Protein AF-A0A9P5ZMV8-F1 (afdb_monomer)

Organism: Pleurotus eryngii (NCBI:txid5323)

Secondary structure (DSSP, 8-state):
-PPPPSS-EEEEEEEEPPP--SSS--HHHHHTT-EEEEEEEEEE-TTSPEEEEEE-EEEEE-TTS-EEEEE--SEEEEE-HHHHHHSEEEEEEEEE-HHHHHHHHHHHHHSPPPPTTSS-TTHHHHHHHHHHHHHTTSS-HHHHHHHHHHHH-HHHHHHHHHHHHHHHHHHHHHHHHHHTT--

Nearest PDB structures (foldseek):
  7vf4-assembly4_G  TM=1.898E-01  e=1.711E-01  Candida albicans SC5314
  8asc-assembly1_O  TM=2.214E-01  e=7.816E-01  Homo sapiens
  1jeq-assembly1_A  TM=2.293E-01  e=1.402E+00  Homo sapiens
  7vf4-assembly4_H  TM=1.641E-01  e=6.954E-01  Candida albicans SC5314

Solvent-accessible surface area (backbone atoms only — not comparable to full-atom values): 10494 Å² total; per-residue (Å²): 133,90,65,82,61,71,61,65,42,45,34,30,41,37,37,40,64,51,85,84,65,97,64,93,64,55,69,67,64,47,60,71,56,26,45,35,34,45,34,33,76,57,50,66,44,100,86,70,30,42,23,27,44,36,36,50,58,43,81,43,73,43,99,86,74,45,80,42,66,42,73,80,33,79,40,81,42,74,48,50,70,76,61,54,75,64,40,47,79,42,69,49,39,78,67,36,46,41,69,49,50,49,55,48,46,51,48,51,52,69,53,81,75,65,70,81,90,71,80,39,56,33,54,51,42,53,51,51,40,47,51,52,32,28,76,71,66,71,36,52,67,66,40,49,50,50,40,52,52,51,7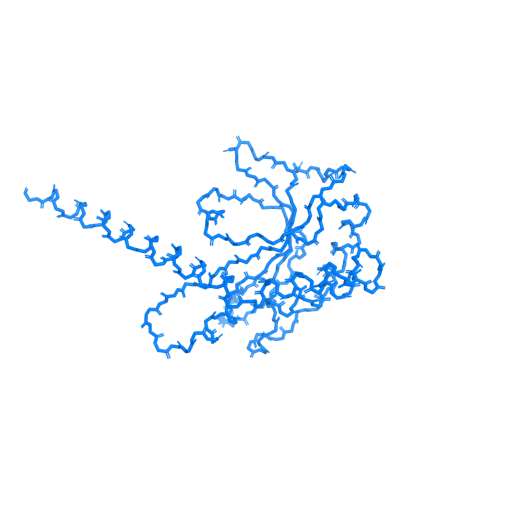3,71,31,71,66,54,51,51,56,44,51,54,52,50,53,52,50,51,55,53,54,56,52,52,59,53,54,66,63,69,75,74,124

Mean predicted aligned error: 8.59 Å

Structure (mmCIF, N/CA/C/O backbone):
data_AF-A0A9P5ZMV8-F1
#
_entry.id   AF-A0A9P5ZMV8-F1
#
loop_
_atom_site.group_PDB
_atom_site.id
_atom_site.type_symbol
_atom_site.label_atom_id
_atom_site.label_alt_id
_atom_site.label_comp_id
_atom_site.label_asym_id
_atom_site.label_entity_id
_atom_site.label_seq_id
_atom_site.pdbx_PDB_ins_code
_atom_site.Cartn_x
_atom_site.Cartn_y
_atom_site.Cartn_z
_atom_site.occupancy
_atom_site.B_iso_or_equiv
_atom_site.auth_seq_id
_atom_site.auth_comp_id
_atom_site.auth_asym_id
_atom_site.auth_atom_id
_atom_site.pdbx_PDB_model_num
ATOM 1 N N . PHE A 1 1 ? 6.781 -11.546 17.312 1.00 62.97 1 PHE A N 1
ATOM 2 C CA . PHE A 1 1 ? 5.802 -11.266 16.244 1.00 62.97 1 PHE A CA 1
ATOM 3 C C . PHE A 1 1 ? 5.005 -10.029 16.622 1.00 62.97 1 PHE A C 1
ATOM 5 O O . PHE A 1 1 ? 4.536 -9.969 17.753 1.00 62.97 1 PHE A O 1
ATOM 12 N N . TYR A 1 2 ? 4.908 -9.036 15.732 1.00 80.25 2 TYR A N 1
ATOM 13 C CA . TYR A 1 2 ? 4.043 -7.874 15.960 1.00 80.25 2 TYR A CA 1
ATOM 14 C C . TYR A 1 2 ? 2.587 -8.305 15.823 1.00 80.25 2 TYR A C 1
ATOM 16 O O . TYR A 1 2 ? 2.227 -8.960 14.846 1.00 80.25 2 TYR A O 1
ATOM 24 N N . LYS A 1 3 ? 1.769 -7.973 16.821 1.00 87.94 3 LYS A N 1
ATOM 25 C CA . LYS A 1 3 ? 0.328 -8.205 16.768 1.00 87.94 3 LYS A CA 1
ATOM 26 C C . LYS A 1 3 ? -0.322 -7.014 16.071 1.00 87.94 3 LYS A C 1
ATOM 28 O O . LYS A 1 3 ? -0.060 -5.879 16.453 1.00 87.94 3 LYS A O 1
ATOM 33 N N . GLU A 1 4 ? -1.168 -7.287 15.084 1.00 89.50 4 GLU A N 1
ATOM 34 C CA . GLU A 1 4 ? -1.969 -6.260 14.415 1.00 89.50 4 GLU A CA 1
ATOM 35 C C . GLU A 1 4 ? -2.851 -5.534 15.456 1.00 89.50 4 GLU A C 1
ATOM 37 O O . GLU A 1 4 ? -3.579 -6.200 16.207 1.00 89.50 4 GLU A O 1
ATOM 42 N N . PRO A 1 5 ? -2.783 -4.195 15.558 1.00 94.94 5 PRO A N 1
ATOM 43 C CA . PRO A 1 5 ? -3.573 -3.458 16.534 1.00 94.94 5 PRO A CA 1
ATOM 44 C C . PRO A 1 5 ? -5.072 -3.544 16.235 1.00 94.94 5 PRO A C 1
ATOM 46 O O . PRO A 1 5 ? -5.492 -3.438 15.091 1.00 94.94 5 PRO A O 1
ATOM 49 N N . THR A 1 6 ? -5.918 -3.684 17.253 1.00 96.69 6 THR A N 1
ATOM 50 C CA . THR A 1 6 ? -7.377 -3.774 17.043 1.00 96.69 6 THR A CA 1
ATOM 51 C C . THR A 1 6 ? -8.074 -2.414 16.988 1.00 96.69 6 THR A C 1
ATOM 53 O O . THR A 1 6 ? -9.228 -2.334 16.570 1.00 96.69 6 THR A O 1
ATOM 56 N N . HIS A 1 7 ? -7.396 -1.341 17.402 1.00 96.94 7 HIS A N 1
ATOM 57 C CA . HIS A 1 7 ? -7.939 0.010 17.316 1.00 96.94 7 HIS A CA 1
ATOM 58 C C . HIS A 1 7 ? -7.918 0.529 15.865 1.00 96.94 7 HIS A C 1
ATOM 60 O O . HIS A 1 7 ? -7.201 -0.019 15.014 1.00 96.94 7 HIS A O 1
ATOM 66 N N . PRO A 1 8 ? -8.725 1.556 15.548 1.00 98.06 8 PRO A N 1
ATOM 67 C CA . PRO A 1 8 ? -8.703 2.162 14.226 1.00 98.06 8 PRO A CA 1
ATOM 68 C C . PRO A 1 8 ? -7.343 2.787 13.907 1.00 98.06 8 PRO A C 1
ATOM 70 O O . PRO A 1 8 ? -6.723 3.396 14.776 1.00 98.06 8 PRO A O 1
ATOM 73 N N . LEU A 1 9 ? -6.886 2.627 12.666 1.00 98.12 9 LEU A N 1
ATOM 74 C CA . LEU A 1 9 ? -5.597 3.134 12.194 1.00 98.12 9 LEU A CA 1
ATOM 75 C C . LEU A 1 9 ? -5.755 3.845 10.849 1.00 98.12 9 LEU A C 1
ATOM 77 O O . LEU A 1 9 ? -6.579 3.407 10.039 1.00 98.12 9 LEU A O 1
ATOM 81 N N . PRO A 1 10 ? -4.936 4.872 10.572 1.00 98.06 10 PRO A N 1
ATOM 82 C CA . PRO A 1 10 ? -4.844 5.442 9.241 1.00 98.06 10 PRO A CA 1
ATOM 83 C C . PRO A 1 10 ? -4.171 4.456 8.283 1.00 98.06 10 PRO A C 1
ATOM 85 O O . PRO A 1 10 ? -3.141 3.858 8.608 1.00 98.06 10 PRO A O 1
ATOM 88 N N . VAL A 1 11 ? -4.719 4.337 7.077 1.00 98.38 11 VAL A N 1
ATOM 89 C CA . VAL A 1 11 ? -4.128 3.571 5.972 1.00 98.38 11 VAL A CA 1
ATOM 90 C C . VAL A 1 11 ? -3.608 4.541 4.921 1.00 98.38 11 VAL A C 1
ATOM 92 O O . VAL A 1 11 ? -4.245 5.551 4.624 1.00 98.38 11 VAL A O 1
ATOM 95 N N . LYS A 1 12 ? -2.425 4.259 4.375 1.00 98.06 12 LYS A N 1
ATOM 96 C CA . LYS A 1 12 ? -1.668 5.169 3.512 1.00 98.06 12 LYS A CA 1
ATOM 97 C C . LYS A 1 12 ? -1.261 4.470 2.219 1.00 98.06 12 LYS A C 1
ATOM 99 O O . LYS A 1 12 ? -0.852 3.309 2.234 1.00 98.06 12 LYS A O 1
ATOM 104 N N . LEU A 1 13 ? -1.312 5.214 1.121 1.00 97.75 13 LEU A N 1
ATOM 105 C CA . LEU A 1 13 ? -0.581 4.905 -0.096 1.00 97.75 13 LEU A CA 1
ATOM 106 C C . LEU A 1 13 ? 0.816 5.515 0.046 1.00 97.75 13 LEU A C 1
ATOM 108 O O . LEU A 1 13 ? 0.961 6.709 0.318 1.00 97.75 13 LEU A O 1
ATOM 112 N N . ILE A 1 14 ? 1.839 4.688 -0.121 1.00 95.56 14 ILE A N 1
ATOM 113 C CA . ILE A 1 14 ? 3.240 5.089 -0.064 1.00 95.56 14 ILE A CA 1
ATOM 114 C C . ILE A 1 14 ? 3.812 5.019 -1.473 1.00 95.56 14 ILE A C 1
ATOM 116 O O . ILE A 1 14 ? 3.758 3.974 -2.119 1.00 95.56 14 ILE A O 1
ATOM 120 N N . ILE A 1 15 ? 4.406 6.119 -1.921 1.00 92.75 15 ILE A N 1
ATOM 121 C CA . ILE A 1 15 ? 5.078 6.215 -3.214 1.00 92.75 15 ILE A CA 1
ATOM 122 C C . ILE A 1 15 ? 6.579 6.341 -2.961 1.00 92.75 15 ILE A C 1
ATOM 124 O O . ILE A 1 15 ? 7.036 7.283 -2.309 1.00 92.75 15 ILE A O 1
ATOM 128 N N . CYS A 1 16 ? 7.338 5.385 -3.490 1.00 89.38 16 CYS A N 1
ATOM 129 C CA . CYS A 1 16 ? 8.784 5.447 -3.654 1.00 89.38 16 CYS A CA 1
ATOM 130 C C . CYS A 1 16 ? 9.080 6.042 -5.034 1.00 89.38 16 CYS A C 1
ATOM 132 O O . CYS A 1 16 ? 8.865 5.362 -6.044 1.00 89.38 16 CYS A O 1
ATOM 134 N N . PRO A 1 17 ? 9.560 7.293 -5.108 1.00 82.69 17 PRO A N 1
ATOM 135 C CA . PRO A 1 17 ? 9.935 7.882 -6.380 1.00 82.69 17 PRO A CA 1
ATOM 136 C C . PRO A 1 17 ? 11.040 7.060 -7.052 1.00 82.69 17 PRO A C 1
ATOM 138 O O . PRO A 1 17 ? 11.890 6.502 -6.350 1.00 82.69 17 PRO A O 1
ATOM 141 N N . PRO A 1 18 ? 11.063 6.996 -8.391 1.00 77.25 18 PRO A N 1
ATOM 142 C CA . PRO A 1 18 ? 12.168 6.372 -9.098 1.00 77.25 18 PRO A CA 1
ATOM 143 C C . PRO A 1 18 ? 13.468 7.126 -8.799 1.00 77.25 18 PRO A C 1
ATOM 145 O O . PRO A 1 18 ? 13.462 8.327 -8.498 1.00 77.25 18 PRO A O 1
ATOM 148 N N . HIS A 1 19 ? 14.594 6.433 -8.932 1.00 70.94 19 HIS A N 1
ATOM 149 C CA . HIS A 1 19 ? 15.864 7.129 -9.046 1.00 70.94 19 HIS A CA 1
ATOM 150 C C . HIS A 1 19 ? 15.863 7.905 -10.374 1.00 70.94 19 HIS A C 1
ATOM 152 O O . HIS A 1 19 ? 15.504 7.360 -11.420 1.00 70.94 19 HIS A O 1
AT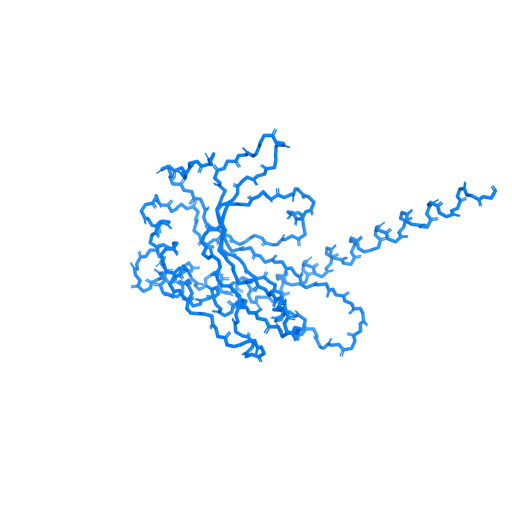OM 158 N N . ILE A 1 20 ? 16.166 9.203 -10.309 1.00 65.44 20 ILE A N 1
ATOM 159 C CA . ILE A 1 20 ? 16.196 10.078 -11.484 1.00 65.44 20 ILE A CA 1
ATOM 160 C C . ILE A 1 20 ? 17.642 10.186 -11.923 1.00 65.44 20 ILE A C 1
ATOM 162 O O . ILE A 1 20 ? 18.402 11.047 -11.482 1.00 65.44 20 ILE A O 1
ATOM 166 N N . ASP A 1 21 ? 18.019 9.269 -12.791 1.00 59.12 21 ASP A N 1
ATOM 167 C CA . ASP A 1 21 ? 19.270 9.313 -13.519 1.00 59.12 21 ASP A CA 1
ATOM 168 C C . ASP A 1 21 ? 19.080 10.383 -14.601 1.00 59.12 21 ASP A C 1
ATOM 170 O O . ASP A 1 21 ? 18.083 10.359 -15.326 1.00 59.12 21 ASP A O 1
ATOM 174 N N . GLY A 1 22 ? 20.011 11.329 -14.749 1.00 55.69 22 GLY A N 1
ATOM 175 C CA . GLY A 1 22 ? 19.939 12.413 -15.748 1.00 55.69 22 GLY A CA 1
ATOM 176 C C . GLY A 1 22 ? 19.944 11.957 -17.221 1.00 55.69 22 GLY A C 1
ATOM 177 O O . GLY A 1 22 ? 20.197 12.761 -18.115 1.00 55.69 22 GLY A O 1
ATOM 178 N N . HIS A 1 23 ? 19.694 10.676 -17.492 1.00 54.41 23 HIS A N 1
ATOM 179 C CA . HIS A 1 23 ? 19.693 10.055 -18.806 1.00 54.41 23 HIS A CA 1
ATOM 180 C C . HIS A 1 23 ? 18.274 9.929 -19.390 1.00 54.41 23 HIS A C 1
ATOM 182 O O . HIS A 1 23 ? 17.420 9.232 -18.850 1.00 54.41 23 HIS A O 1
ATOM 188 N N . THR A 1 24 ? 18.076 10.598 -20.533 1.00 52.59 24 THR A N 1
ATOM 189 C CA . THR A 1 24 ? 17.283 10.283 -21.752 1.00 52.59 24 THR A CA 1
ATOM 190 C C . THR A 1 24 ? 15.883 9.648 -21.704 1.00 52.59 24 THR A C 1
ATOM 192 O O . THR A 1 24 ? 15.260 9.549 -22.762 1.00 52.59 24 THR A O 1
ATOM 195 N N . ARG A 1 25 ? 15.334 9.222 -20.564 1.00 61.03 25 ARG A N 1
ATOM 196 C CA . ARG A 1 25 ? 13.928 8.794 -20.475 1.00 61.03 25 ARG A CA 1
ATOM 197 C C . ARG A 1 25 ? 13.039 10.010 -20.269 1.00 61.03 25 ARG A C 1
ATOM 199 O O . ARG A 1 25 ? 13.381 10.901 -19.497 1.00 61.03 25 ARG A O 1
ATOM 206 N N . SER A 1 26 ? 11.893 10.030 -20.949 1.00 68.12 26 SER A N 1
ATOM 207 C CA . SER A 1 26 ? 10.886 11.063 -20.709 1.00 68.12 26 SER A CA 1
ATOM 208 C C . SER A 1 26 ? 10.481 11.057 -19.232 1.00 68.12 26 SER A C 1
ATOM 210 O O . SER A 1 26 ? 10.442 9.990 -18.609 1.00 68.12 26 SER A O 1
ATOM 212 N N . LEU A 1 27 ? 10.184 12.236 -18.678 1.00 67.38 27 LEU A N 1
ATOM 213 C CA . LEU A 1 27 ? 9.729 12.373 -17.293 1.00 67.38 27 LEU A CA 1
ATOM 214 C C . LEU A 1 27 ? 8.572 11.405 -17.014 1.00 67.38 27 LEU A C 1
ATOM 216 O O . LEU A 1 27 ? 8.629 10.663 -16.046 1.00 67.38 27 LEU A O 1
ATOM 220 N N . ASP A 1 28 ? 7.602 11.319 -17.924 1.00 66.69 28 ASP A N 1
ATOM 221 C CA . ASP A 1 28 ? 6.445 10.422 -17.838 1.00 66.69 28 ASP A CA 1
ATOM 222 C C . ASP A 1 28 ? 6.829 8.940 -17.648 1.00 66.69 28 ASP A C 1
ATOM 224 O O . ASP A 1 28 ? 6.340 8.260 -16.745 1.00 66.69 28 ASP A O 1
ATOM 228 N N . THR A 1 29 ? 7.806 8.453 -18.422 1.00 67.19 29 THR A N 1
ATOM 229 C CA . THR A 1 29 ? 8.332 7.084 -18.278 1.00 67.19 29 THR A CA 1
ATOM 230 C C . THR A 1 29 ? 8.978 6.856 -16.913 1.00 67.19 29 THR A C 1
ATOM 232 O O . THR A 1 29 ? 8.853 5.772 -16.343 1.00 67.19 29 THR A O 1
ATOM 235 N N . GLN A 1 30 ? 9.668 7.862 -16.375 1.00 68.06 30 GLN A N 1
ATOM 236 C CA . GLN A 1 30 ? 10.243 7.775 -15.036 1.00 68.06 30 GLN A CA 1
ATOM 237 C C . GLN A 1 30 ? 9.131 7.763 -13.981 1.00 68.06 30 GLN A C 1
ATOM 239 O O . GLN A 1 30 ? 9.133 6.895 -13.112 1.00 68.06 30 GLN A O 1
ATOM 244 N N . LEU A 1 31 ? 8.118 8.627 -14.091 1.00 72.19 31 LEU A N 1
ATOM 245 C CA . LEU A 1 31 ? 7.016 8.681 -13.123 1.00 72.19 31 LEU A CA 1
ATOM 246 C C . LEU A 1 31 ? 6.242 7.364 -13.049 1.00 72.19 31 LEU A C 1
ATOM 248 O O . LEU A 1 31 ? 5.942 6.903 -11.949 1.00 72.19 31 LEU A O 1
ATOM 252 N N . ARG A 1 32 ? 6.000 6.701 -14.187 1.00 77.88 32 ARG A N 1
ATOM 253 C CA . ARG A 1 32 ? 5.366 5.368 -14.238 1.00 77.88 32 ARG A CA 1
ATOM 254 C C . ARG A 1 32 ? 6.224 4.251 -13.632 1.00 77.88 32 ARG A C 1
ATOM 256 O O . ARG A 1 32 ? 5.699 3.184 -13.336 1.00 77.88 32 ARG A O 1
ATOM 263 N N . SER A 1 33 ? 7.516 4.493 -13.405 1.00 77.62 33 SER A N 1
ATOM 264 C CA . SER A 1 33 ? 8.408 3.558 -12.706 1.00 77.62 33 SER A CA 1
ATOM 265 C C . SER A 1 33 ? 8.459 3.756 -11.186 1.00 77.62 33 SER A C 1
ATOM 267 O O . SER A 1 33 ? 9.145 2.997 -10.505 1.00 77.62 33 SER A O 1
ATOM 269 N N . ALA A 1 34 ? 7.726 4.734 -10.635 1.00 85.50 34 ALA A N 1
ATOM 270 C CA . ALA A 1 34 ? 7.599 4.880 -9.187 1.00 85.50 34 ALA A CA 1
ATOM 271 C C . ALA A 1 34 ? 6.950 3.631 -8.573 1.00 85.50 34 ALA A C 1
ATOM 273 O O . ALA A 1 34 ? 5.909 3.166 -9.046 1.00 85.50 34 ALA A O 1
ATOM 274 N N . HIS A 1 35 ? 7.544 3.129 -7.491 1.00 89.44 35 HIS A N 1
ATOM 275 C CA . HIS A 1 35 ? 7.054 1.955 -6.774 1.00 89.44 35 HIS A CA 1
ATOM 276 C C . HIS A 1 35 ? 5.995 2.361 -5.748 1.00 89.44 35 HIS A C 1
ATOM 278 O O . HIS A 1 35 ? 6.217 3.287 -4.967 1.00 89.44 35 HIS A O 1
ATOM 284 N N . TRP A 1 36 ? 4.831 1.713 -5.775 1.00 93.75 36 TRP A N 1
ATOM 285 C CA . TRP A 1 36 ? 3.684 2.048 -4.924 1.00 93.75 36 TRP A CA 1
ATOM 286 C C . TRP A 1 36 ? 3.382 0.906 -3.957 1.00 93.75 36 TRP A C 1
ATOM 288 O O . TRP A 1 36 ? 3.588 -0.267 -4.271 1.00 93.75 36 TRP A O 1
ATOM 298 N N . MET A 1 37 ? 2.924 1.261 -2.759 1.00 95.88 37 MET A N 1
ATOM 299 C CA . MET A 1 37 ? 2.653 0.318 -1.675 1.00 95.88 37 MET A CA 1
ATOM 300 C C . MET A 1 37 ? 1.454 0.797 -0.856 1.00 95.88 37 MET A C 1
ATOM 302 O O . MET A 1 37 ? 1.295 1.998 -0.640 1.00 95.88 37 MET A O 1
ATOM 306 N N . ILE A 1 38 ? 0.664 -0.128 -0.320 1.00 98.12 38 ILE A N 1
ATOM 307 C CA . ILE A 1 38 ? -0.389 0.171 0.661 1.00 98.12 38 ILE A CA 1
ATOM 308 C C . ILE A 1 38 ? 0.120 -0.248 2.037 1.00 98.12 38 ILE A C 1
ATOM 310 O O . ILE A 1 38 ? 0.638 -1.356 2.191 1.00 98.12 38 ILE A O 1
ATOM 314 N N . ALA A 1 39 ? 0.010 0.627 3.036 1.00 98.00 39 ALA A N 1
ATOM 315 C CA . ALA A 1 39 ? 0.511 0.323 4.370 1.00 98.00 39 ALA A CA 1
ATOM 316 C C . ALA A 1 39 ? -0.206 1.068 5.498 1.00 98.00 39 ALA A C 1
ATOM 318 O O . ALA A 1 39 ? -0.822 2.116 5.299 1.00 98.00 39 ALA A O 1
ATOM 319 N N . TRP A 1 40 ? -0.045 0.545 6.709 1.00 98.00 40 TRP A N 1
ATOM 320 C CA . TRP A 1 40 ? -0.376 1.230 7.955 1.00 98.00 40 TRP A CA 1
ATOM 321 C C . TRP A 1 40 ? 0.641 0.890 9.042 1.00 98.00 40 TRP A C 1
ATOM 323 O O . TRP A 1 40 ? 1.279 -0.167 9.026 1.00 98.00 40 TRP A O 1
ATOM 333 N N . ASP A 1 41 ? 0.800 1.816 9.984 1.00 96.62 41 ASP A N 1
ATOM 334 C CA . ASP A 1 41 ? 1.776 1.704 11.063 1.00 96.62 41 ASP A CA 1
ATOM 335 C C . ASP A 1 41 ? 1.186 0.843 12.192 1.00 96.62 41 ASP A C 1
ATOM 337 O O . ASP A 1 41 ? 0.106 1.129 12.701 1.00 96.62 41 ASP A O 1
ATOM 341 N N . ILE A 1 42 ? 1.894 -0.214 12.591 1.00 96.81 42 ILE A N 1
ATOM 342 C CA . ILE A 1 42 ? 1.455 -1.185 13.611 1.00 96.81 42 ILE A CA 1
ATOM 343 C C . ILE A 1 42 ? 2.260 -1.094 14.916 1.00 96.81 42 ILE A C 1
ATOM 345 O O . ILE A 1 42 ? 2.082 -1.910 15.821 1.00 96.81 42 ILE A O 1
ATOM 349 N N . GLY A 1 43 ? 3.160 -0.113 15.019 1.00 94.88 43 GLY A N 1
ATOM 350 C CA . GLY A 1 43 ? 3.951 0.171 16.214 1.00 94.88 43 GLY A CA 1
ATOM 351 C C . GLY A 1 43 ? 5.393 0.541 15.886 1.00 94.88 43 GLY A C 1
ATOM 352 O O . GLY A 1 43 ? 5.683 1.076 14.819 1.00 94.88 43 GLY A O 1
ATOM 353 N N . PHE A 1 44 ? 6.305 0.229 16.807 1.00 93.62 44 PHE A N 1
ATOM 354 C CA . PHE A 1 44 ? 7.738 0.482 16.662 1.00 93.62 44 PHE A CA 1
ATOM 355 C C . PHE A 1 44 ? 8.542 -0.786 16.930 1.00 93.62 44 PHE A C 1
ATOM 357 O O . PHE A 1 44 ? 8.223 -1.556 17.839 1.00 93.62 44 PHE A O 1
ATOM 364 N N . THR A 1 45 ? 9.589 -0.984 16.135 1.00 92.38 45 THR A N 1
ATOM 365 C CA . THR A 1 45 ? 10.639 -1.995 16.323 1.00 92.38 45 THR A CA 1
ATOM 366 C C . THR A 1 45 ? 11.449 -1.740 17.596 1.00 92.38 45 THR A C 1
ATOM 368 O O . THR A 1 45 ? 11.490 -0.616 18.095 1.00 92.38 45 THR A O 1
ATOM 371 N N . GLY A 1 46 ? 12.159 -2.756 18.101 1.00 89.44 46 GLY A N 1
ATOM 372 C CA . GLY A 1 46 ? 13.083 -2.587 19.235 1.00 89.44 46 GLY A CA 1
ATOM 373 C C . GLY A 1 46 ? 14.227 -1.596 18.969 1.00 89.44 46 GLY A C 1
ATOM 374 O O . GLY A 1 46 ? 14.801 -1.064 19.911 1.00 89.44 46 GLY A O 1
ATOM 375 N N . SER A 1 47 ? 14.523 -1.306 17.698 1.00 89.94 47 SER A N 1
ATOM 376 C CA . SER A 1 47 ? 15.492 -0.291 17.270 1.00 89.94 47 SER A CA 1
ATOM 377 C C . SER A 1 47 ? 14.872 1.093 17.035 1.00 89.94 47 SER A C 1
ATOM 379 O O . SER A 1 47 ? 15.546 1.977 16.519 1.00 89.94 47 SER A O 1
ATOM 381 N N . GLY A 1 48 ? 13.590 1.289 17.356 1.00 90.06 48 GLY A N 1
ATOM 382 C CA . GLY A 1 48 ? 12.895 2.574 17.217 1.00 90.06 48 GLY A CA 1
ATOM 383 C C . GLY A 1 48 ? 12.365 2.893 15.813 1.00 90.06 48 GLY A C 1
ATOM 384 O O . GLY A 1 48 ? 11.711 3.916 15.639 1.00 90.06 48 GLY A O 1
ATOM 385 N N . ASN A 1 49 ? 12.575 2.025 14.817 1.00 92.25 49 ASN A N 1
ATOM 386 C CA . ASN A 1 49 ? 11.978 2.189 13.483 1.00 92.25 49 ASN A CA 1
ATOM 387 C C . ASN A 1 49 ? 10.471 1.920 13.532 1.00 92.25 49 ASN A C 1
ATOM 389 O O . ASN A 1 49 ? 10.039 1.041 14.284 1.00 92.25 49 ASN A O 1
ATOM 393 N N . VAL A 1 50 ? 9.683 2.600 12.697 1.00 93.69 50 VAL A N 1
ATOM 394 C CA . VAL A 1 50 ? 8.239 2.340 12.580 1.00 93.69 50 VAL A CA 1
ATOM 395 C C . VAL A 1 50 ? 8.032 0.936 12.010 1.00 93.69 50 VAL A C 1
ATOM 397 O O . VAL A 1 50 ? 8.617 0.583 10.992 1.00 93.69 50 VAL A O 1
ATOM 400 N N . ALA A 1 51 ? 7.219 0.114 12.664 1.00 95.75 51 ALA A N 1
ATOM 401 C CA . ALA A 1 51 ? 6.791 -1.171 12.128 1.00 95.75 51 ALA A CA 1
ATOM 402 C C . ALA A 1 51 ? 5.519 -0.961 11.302 1.00 95.75 51 ALA A C 1
ATOM 404 O O . ALA A 1 51 ? 4.564 -0.358 11.788 1.00 95.75 51 ALA A O 1
ATOM 405 N N . GLN A 1 52 ? 5.489 -1.472 10.074 1.00 96.69 52 GLN A N 1
ATOM 406 C CA . GLN A 1 52 ? 4.360 -1.334 9.155 1.00 96.69 52 GLN A CA 1
ATOM 407 C C . GLN A 1 52 ? 3.851 -2.694 8.702 1.00 96.69 52 GLN A C 1
ATOM 409 O O . GLN A 1 52 ? 4.649 -3.587 8.412 1.00 96.69 52 GLN A O 1
ATOM 414 N N . ARG A 1 53 ? 2.530 -2.820 8.564 1.00 97.56 53 ARG A N 1
ATOM 415 C CA . ARG A 1 53 ? 1.926 -3.825 7.685 1.00 97.56 53 ARG A CA 1
ATOM 416 C C . ARG A 1 53 ? 1.910 -3.238 6.275 1.00 97.56 53 ARG A C 1
ATOM 418 O O . ARG A 1 53 ? 1.439 -2.116 6.104 1.00 97.56 53 ARG A O 1
ATOM 425 N N . ARG A 1 54 ? 2.458 -3.949 5.289 1.00 97.00 54 ARG A N 1
ATOM 426 C CA . ARG A 1 54 ? 2.679 -3.438 3.928 1.00 97.00 54 ARG A CA 1
ATOM 427 C C . ARG A 1 54 ? 2.302 -4.467 2.868 1.00 97.00 54 ARG A C 1
ATOM 429 O O . ARG A 1 54 ? 2.679 -5.628 2.988 1.00 97.00 54 ARG A O 1
ATOM 436 N N . PHE A 1 55 ? 1.654 -3.996 1.809 1.00 97.69 55 PHE A N 1
ATOM 437 C CA . PHE A 1 55 ? 1.308 -4.760 0.613 1.00 97.69 55 PHE A CA 1
ATOM 438 C C . PHE A 1 55 ? 1.910 -4.068 -0.606 1.00 97.69 55 PHE A C 1
ATOM 440 O O . PHE A 1 55 ? 1.804 -2.845 -0.751 1.00 97.69 55 PHE A O 1
ATOM 447 N N . GLN A 1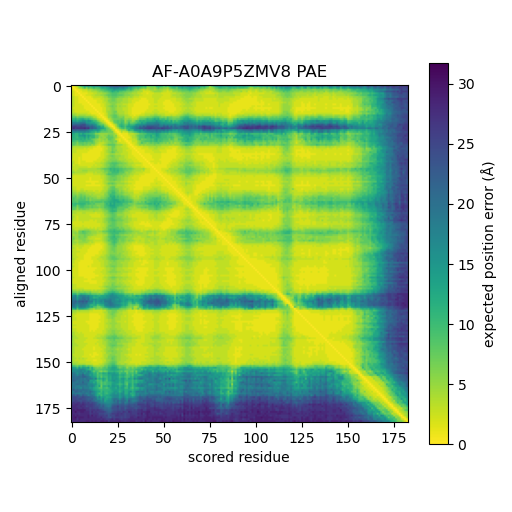 56 ? 2.601 -4.839 -1.439 1.00 95.12 56 GLN A N 1
ATOM 448 C CA . GLN A 1 56 ? 3.340 -4.339 -2.592 1.00 95.12 56 GLN A CA 1
ATOM 449 C C . GLN A 1 56 ? 3.709 -5.486 -3.528 1.00 95.12 56 GLN A C 1
ATOM 451 O O . GLN A 1 56 ? 3.913 -6.612 -3.072 1.00 95.12 56 GLN A O 1
ATOM 456 N N . ILE A 1 57 ? 3.897 -5.176 -4.809 1.00 93.19 57 ILE A N 1
ATOM 457 C CA . ILE A 1 57 ? 4.485 -6.119 -5.758 1.00 93.19 57 ILE A CA 1
ATOM 458 C C . ILE A 1 57 ? 5.993 -5.918 -5.822 1.00 93.19 57 ILE A C 1
ATOM 460 O O . ILE A 1 57 ? 6.466 -4.820 -6.106 1.00 93.19 57 ILE A O 1
ATOM 464 N N . ILE A 1 58 ? 6.756 -6.977 -5.566 1.00 89.06 58 ILE A N 1
ATOM 465 C CA . ILE A 1 58 ? 8.219 -6.921 -5.528 1.00 89.06 58 ILE A CA 1
ATOM 466 C C . ILE A 1 58 ? 8.786 -7.550 -6.808 1.00 89.06 58 ILE A C 1
ATOM 468 O O . ILE A 1 58 ? 8.391 -8.666 -7.148 1.00 89.06 58 ILE A O 1
ATOM 472 N N . PRO A 1 59 ? 9.690 -6.865 -7.534 1.00 85.75 59 PRO A N 1
ATOM 473 C CA . PRO A 1 59 ? 10.461 -7.490 -8.598 1.00 85.75 59 PRO A CA 1
ATOM 474 C C . PRO A 1 59 ? 11.508 -8.435 -8.010 1.00 85.75 59 PRO A C 1
ATOM 476 O O . PRO A 1 59 ? 12.284 -8.053 -7.136 1.00 85.75 59 PRO A O 1
ATOM 479 N N . GLU A 1 60 ? 11.545 -9.655 -8.526 1.00 85.50 60 GLU A N 1
ATOM 480 C CA . GLU A 1 60 ? 12.485 -10.698 -8.126 1.00 85.50 60 GLU A CA 1
ATOM 481 C C . GLU A 1 60 ? 13.169 -11.290 -9.357 1.00 85.50 60 GLU A C 1
ATOM 483 O O . GLU A 1 60 ? 12.600 -11.330 -10.449 1.00 85.50 60 GLU A O 1
ATOM 488 N N . GLU A 1 61 ? 14.401 -11.753 -9.185 1.00 84.31 61 GLU A N 1
ATOM 489 C CA . GLU A 1 61 ? 15.139 -12.466 -10.222 1.00 84.31 61 GLU A CA 1
ATOM 490 C C . GLU A 1 61 ? 15.099 -13.962 -9.913 1.00 84.31 61 GLU A C 1
ATOM 492 O O . GLU A 1 61 ? 15.519 -14.409 -8.844 1.00 84.31 61 GLU A O 1
ATOM 497 N N . LEU A 1 62 ? 14.556 -14.748 -10.842 1.00 85.00 62 LEU A N 1
ATOM 498 C CA . LEU A 1 62 ? 14.566 -16.201 -10.718 1.00 85.00 62 LEU A CA 1
ATOM 499 C C . LEU A 1 62 ? 15.991 -16.739 -10.924 1.00 85.00 62 LEU A C 1
ATOM 501 O O . LEU A 1 62 ? 16.778 -16.108 -11.626 1.00 85.00 62 LEU A O 1
ATOM 505 N N . PRO A 1 63 ? 16.318 -17.956 -10.443 1.00 89.44 63 PRO A N 1
ATOM 506 C CA . PRO A 1 63 ? 17.619 -18.588 -10.704 1.00 89.44 63 PRO A CA 1
ATOM 507 C C . PRO A 1 63 ? 17.986 -18.708 -12.194 1.00 89.44 63 PRO A C 1
ATOM 509 O O . PRO A 1 63 ? 19.144 -18.914 -12.538 1.00 89.44 63 PRO A O 1
ATOM 512 N N . THR A 1 64 ? 16.998 -18.592 -13.084 1.00 89.06 64 THR A N 1
ATOM 513 C CA . THR A 1 64 ? 17.160 -18.570 -14.542 1.00 89.06 64 THR A CA 1
ATOM 514 C C . THR A 1 64 ? 17.602 -17.211 -15.103 1.00 89.06 64 THR A C 1
ATOM 516 O O . THR A 1 64 ? 17.789 -17.101 -16.313 1.00 89.06 64 THR A O 1
ATOM 519 N N . GLY A 1 65 ? 17.724 -16.171 -14.271 1.00 85.69 65 GLY A N 1
ATOM 520 C CA . GLY A 1 65 ? 17.975 -14.784 -14.681 1.00 85.69 65 GLY A CA 1
ATOM 521 C C . GLY A 1 65 ? 16.737 -14.057 -15.221 1.00 85.69 65 GLY A C 1
ATOM 522 O O . GLY A 1 65 ? 16.829 -12.950 -15.747 1.00 85.69 65 GLY A O 1
ATOM 523 N N . GLN A 1 66 ? 15.556 -14.678 -15.144 1.00 81.38 66 GLN A N 1
ATOM 524 C CA . GLN A 1 66 ? 14.318 -14.069 -15.619 1.00 81.38 66 GLN A CA 1
ATOM 525 C C . GLN A 1 66 ? 13.702 -13.172 -14.541 1.00 81.38 66 GLN A C 1
ATOM 527 O O . GLN A 1 66 ? 13.483 -13.610 -13.411 1.00 81.38 66 GLN A O 1
ATOM 532 N N . ALA A 1 67 ? 13.343 -11.944 -14.924 1.00 81.81 67 ALA A N 1
ATOM 533 C CA . ALA A 1 67 ? 12.575 -11.044 -14.072 1.00 81.81 67 ALA A CA 1
ATOM 534 C C . ALA A 1 67 ? 11.166 -11.600 -13.807 1.00 81.81 67 ALA A C 1
ATOM 536 O O . ALA A 1 67 ? 10.429 -11.964 -14.731 1.00 81.81 67 ALA A O 1
ATOM 537 N N . HIS A 1 68 ? 10.786 -11.611 -12.538 1.00 84.00 68 HIS A N 1
ATOM 538 C CA . HIS A 1 68 ? 9.494 -12.025 -12.023 1.00 84.00 68 HIS A CA 1
ATOM 539 C C . HIS A 1 68 ? 8.933 -10.935 -11.105 1.00 84.00 68 HIS A C 1
ATOM 541 O O . HIS A 1 68 ? 9.660 -10.065 -10.632 1.00 84.00 68 HIS A O 1
ATOM 547 N N . LEU A 1 69 ? 7.621 -10.936 -10.906 1.00 88.25 69 LEU A N 1
ATOM 548 C CA . LEU A 1 69 ? 6.944 -10.007 -10.012 1.00 88.25 69 LEU A CA 1
ATOM 549 C C . LEU A 1 69 ? 6.109 -10.824 -9.041 1.00 88.25 69 LEU A C 1
ATOM 551 O O . LEU A 1 69 ? 5.328 -11.668 -9.480 1.00 88.25 69 LEU A O 1
ATOM 555 N N . THR A 1 70 ? 6.256 -10.526 -7.755 1.00 90.12 70 THR A N 1
ATOM 556 C CA . THR A 1 70 ? 5.701 -11.349 -6.683 1.00 90.12 70 THR A CA 1
ATOM 557 C C . THR A 1 70 ? 4.813 -10.523 -5.770 1.00 90.12 70 THR A C 1
ATOM 559 O O . THR A 1 70 ? 5.213 -9.463 -5.284 1.00 90.12 70 THR A O 1
ATOM 562 N N . ASN A 1 71 ? 3.609 -11.034 -5.518 1.00 94.25 71 ASN A N 1
ATOM 563 C CA . ASN A 1 71 ? 2.769 -10.601 -4.410 1.00 94.25 71 ASN A CA 1
ATOM 564 C C . ASN A 1 71 ? 3.062 -11.522 -3.221 1.00 94.25 71 ASN A C 1
ATOM 566 O O . ASN A 1 71 ? 2.607 -12.662 -3.193 1.00 94.25 71 ASN A O 1
ATOM 570 N N . TRP A 1 72 ? 3.846 -11.042 -2.257 1.00 94.44 72 TRP A N 1
ATOM 571 C CA . TRP A 1 72 ? 4.147 -11.780 -1.020 1.00 94.44 72 TRP A CA 1
ATOM 572 C C . TRP A 1 72 ? 3.025 -11.685 0.026 1.00 94.44 72 TRP A C 1
ATOM 574 O O . TRP A 1 72 ? 3.178 -12.161 1.153 1.00 94.44 72 TRP A O 1
ATOM 584 N N . GLY A 1 73 ? 1.923 -11.035 -0.341 1.00 95.50 73 GLY A N 1
ATOM 585 C CA . GLY A 1 73 ? 0.856 -10.652 0.556 1.00 95.50 73 GLY A CA 1
ATOM 586 C C . GLY A 1 73 ? 1.297 -9.635 1.608 1.00 95.50 73 GLY A C 1
ATOM 587 O 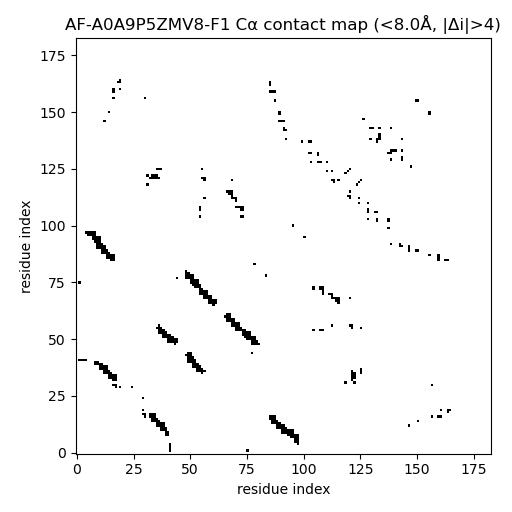O . GLY A 1 73 ? 2.300 -8.926 1.461 1.00 95.50 73 GLY A O 1
ATOM 588 N N . GLY A 1 74 ? 0.531 -9.548 2.692 1.00 95.44 74 GLY A N 1
ATOM 589 C CA . GLY A 1 74 ? 0.804 -8.610 3.776 1.00 95.44 74 GLY A CA 1
ATOM 590 C C . GLY A 1 74 ? 2.080 -8.934 4.561 1.00 95.44 74 GLY A C 1
ATOM 591 O O . GLY A 1 74 ? 2.117 -9.845 5.393 1.00 95.44 74 GLY A O 1
ATOM 592 N N . LEU A 1 75 ? 3.105 -8.106 4.376 1.00 95.75 75 LEU A N 1
ATOM 593 C CA . LEU A 1 75 ? 4.388 -8.195 5.068 1.00 95.75 75 LEU A CA 1
ATOM 594 C C . LEU A 1 75 ? 4.433 -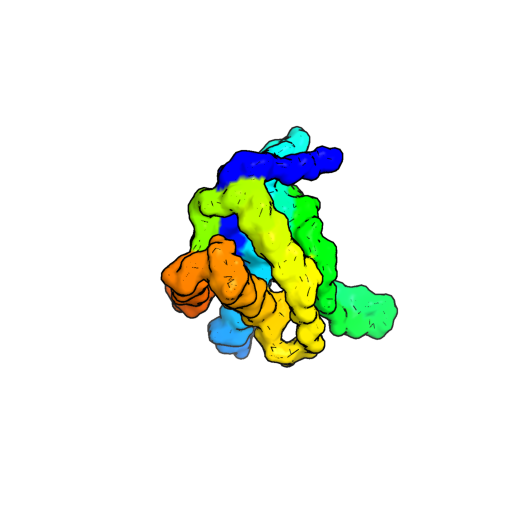7.279 6.291 1.00 95.75 75 LEU A C 1
ATOM 596 O O . LEU A 1 75 ? 3.809 -6.219 6.316 1.00 95.75 75 LEU A O 1
ATOM 600 N N . ILE A 1 76 ? 5.217 -7.666 7.300 1.00 95.56 76 ILE A N 1
ATOM 601 C CA . ILE A 1 76 ? 5.597 -6.774 8.400 1.00 95.56 76 ILE A CA 1
ATOM 602 C C . ILE A 1 76 ? 7.014 -6.284 8.137 1.00 95.56 76 ILE A C 1
ATOM 604 O O . ILE A 1 76 ? 7.945 -7.085 8.073 1.00 95.56 76 ILE A O 1
ATOM 608 N N . VAL A 1 77 ? 7.175 -4.973 7.993 1.00 94.50 77 VAL A N 1
ATOM 609 C CA . VAL A 1 77 ? 8.445 -4.348 7.614 1.00 94.50 77 VAL A CA 1
ATOM 610 C C . VAL A 1 77 ? 8.800 -3.210 8.559 1.00 94.50 77 VAL A C 1
ATOM 612 O O . VAL A 1 77 ? 7.926 -2.505 9.061 1.00 94.50 77 VAL A O 1
ATOM 615 N N . ALA A 1 78 ? 10.095 -3.030 8.800 1.00 94.31 78 ALA A N 1
ATOM 616 C CA . ALA A 1 78 ? 10.612 -1.859 9.490 1.00 94.31 78 ALA A CA 1
ATOM 617 C C . ALA A 1 78 ? 10.808 -0.729 8.473 1.00 94.31 78 ALA A C 1
ATOM 619 O O . ALA A 1 78 ? 11.506 -0.902 7.473 1.00 94.31 78 ALA A O 1
ATOM 620 N N . ASP A 1 79 ? 10.201 0.423 8.724 1.00 91.50 79 ASP A N 1
ATOM 621 C CA . ASP A 1 79 ? 10.402 1.627 7.937 1.00 91.50 79 ASP A CA 1
ATOM 622 C C . ASP A 1 79 ? 11.557 2.443 8.522 1.00 91.50 79 ASP A C 1
ATOM 624 O O . ASP A 1 79 ? 11.448 3.031 9.601 1.00 91.50 79 ASP A O 1
ATOM 628 N N . ASN A 1 80 ? 12.695 2.420 7.828 1.00 88.31 80 ASN A N 1
ATOM 629 C CA . ASN A 1 80 ? 13.883 3.175 8.207 1.00 88.31 80 ASN A CA 1
ATOM 630 C C . ASN A 1 80 ? 13.615 4.686 8.042 1.00 88.31 80 ASN A C 1
ATOM 632 O O . ASN A 1 80 ? 13.199 5.097 6.956 1.00 88.31 80 ASN A O 1
ATOM 636 N N . PRO A 1 81 ? 13.907 5.530 9.052 1.00 84.44 81 PRO A N 1
ATOM 637 C CA . PRO A 1 81 ? 13.788 6.985 8.959 1.00 84.44 81 PRO A CA 1
ATOM 638 C C . PRO A 1 81 ? 14.419 7.621 7.711 1.00 84.44 81 PRO A C 1
ATOM 640 O O . PRO A 1 81 ? 13.871 8.586 7.177 1.00 84.44 81 PRO A O 1
ATOM 643 N N . GLU A 1 82 ? 15.545 7.094 7.221 1.00 85.69 82 GLU A N 1
ATOM 644 C CA . GLU A 1 82 ? 16.205 7.639 6.025 1.00 85.69 82 GLU A CA 1
ATOM 645 C C . GLU A 1 82 ? 15.406 7.386 4.744 1.00 85.69 82 GLU A C 1
ATOM 647 O O . GLU A 1 82 ? 15.262 8.281 3.907 1.00 85.69 82 GLU A O 1
ATOM 652 N N . ASP A 1 83 ? 14.818 6.197 4.608 1.00 83.69 83 ASP A N 1
ATOM 653 C CA . ASP A 1 83 ? 13.933 5.895 3.482 1.00 83.69 83 ASP A CA 1
ATOM 654 C C . ASP A 1 83 ? 12.600 6.620 3.628 1.00 83.69 83 ASP A C 1
ATOM 656 O O . ASP A 1 83 ? 12.027 7.084 2.640 1.00 83.69 83 ASP A O 1
ATOM 660 N N . HIS A 1 84 ? 12.125 6.767 4.866 1.00 85.06 84 HIS A N 1
ATOM 661 C CA . HIS A 1 84 ? 10.881 7.450 5.173 1.00 85.06 84 HIS A CA 1
ATOM 662 C C . HIS A 1 84 ? 10.871 8.873 4.602 1.00 85.06 84 HIS A C 1
ATOM 664 O O . HIS A 1 84 ? 9.902 9.271 3.962 1.00 85.06 84 HIS A O 1
ATOM 670 N N . ARG A 1 85 ? 11.971 9.625 4.747 1.00 84.00 85 ARG A N 1
ATOM 671 C CA . ARG A 1 85 ? 12.087 11.007 4.236 1.00 84.00 85 ARG A CA 1
ATOM 672 C C . ARG A 1 85 ? 12.033 11.116 2.708 1.00 84.00 85 ARG A C 1
ATOM 674 O O . ARG A 1 85 ? 11.665 12.170 2.187 1.00 84.00 85 ARG A O 1
ATOM 681 N N . LYS A 1 86 ? 12.399 10.049 1.994 1.00 85.12 86 LYS A N 1
ATOM 682 C CA . LYS A 1 86 ? 12.449 10.004 0.521 1.00 85.12 86 LYS A CA 1
ATOM 683 C C . LYS A 1 86 ? 11.113 9.607 -0.108 1.00 85.12 86 LYS A C 1
ATOM 685 O O . LYS A 1 86 ? 10.936 9.750 -1.314 1.00 85.12 86 LYS A O 1
ATOM 690 N N . ARG A 1 87 ? 10.174 9.110 0.697 1.00 90.00 87 ARG A N 1
ATOM 691 C CA . ARG A 1 87 ? 8.866 8.632 0.244 1.00 90.00 87 ARG A CA 1
ATOM 692 C C . ARG A 1 87 ? 7.803 9.717 0.340 1.00 90.00 87 ARG A C 1
ATOM 694 O O . ARG A 1 87 ? 7.921 10.685 1.095 1.00 90.00 87 ARG A O 1
ATOM 701 N N . ILE A 1 88 ? 6.742 9.530 -0.432 1.00 91.56 88 ILE A N 1
ATOM 702 C CA . ILE A 1 88 ? 5.518 10.323 -0.340 1.00 91.56 88 ILE A CA 1
ATOM 703 C C . ILE A 1 88 ? 4.447 9.461 0.314 1.00 91.56 88 ILE A C 1
ATOM 705 O O . ILE A 1 88 ? 4.264 8.306 -0.061 1.00 91.56 88 ILE A O 1
ATOM 709 N N . TYR A 1 89 ? 3.741 10.044 1.279 1.00 93.81 89 TYR A N 1
ATOM 710 C CA . TYR A 1 89 ? 2.651 9.404 2.003 1.00 93.81 89 TYR A CA 1
ATOM 711 C C . TYR A 1 89 ? 1.357 10.134 1.682 1.00 93.81 89 TYR A C 1
ATOM 713 O O . TYR A 1 89 ? 1.221 11.321 1.975 1.00 93.81 89 TYR A O 1
ATOM 721 N N . ILE A 1 90 ? 0.408 9.415 1.099 1.00 95.62 90 ILE A N 1
ATOM 722 C CA . ILE A 1 90 ? -0.941 9.903 0.836 1.00 95.62 90 ILE A CA 1
ATOM 723 C C . ILE A 1 90 ? -1.865 9.117 1.757 1.00 95.62 90 ILE A C 1
ATOM 725 O O . ILE A 1 90 ? -1.928 7.894 1.662 1.00 95.62 90 ILE A O 1
ATOM 729 N N . SER A 1 91 ? -2.568 9.798 2.666 1.00 96.81 91 SER A N 1
ATOM 730 C CA . SER A 1 91 ? -3.616 9.134 3.451 1.00 96.81 91 SER A CA 1
ATOM 731 C C . SER A 1 91 ? -4.658 8.585 2.481 1.00 96.81 91 SER A C 1
ATOM 733 O O . SER A 1 91 ? -5.132 9.337 1.627 1.00 96.81 91 SER A O 1
ATOM 735 N N . ILE A 1 92 ? -4.977 7.295 2.575 1.00 97.81 92 ILE A N 1
ATOM 736 C CA . ILE A 1 92 ? -6.119 6.681 1.889 1.00 97.81 92 ILE A CA 1
ATOM 737 C C . ILE A 1 92 ? -7.371 6.973 2.704 1.00 97.81 92 ILE A C 1
ATOM 739 O O . ILE A 1 92 ? -8.316 7.567 2.192 1.00 97.81 92 ILE A O 1
ATOM 743 N N . LYS A 1 93 ? -7.312 6.620 3.989 1.00 97.56 93 LYS A N 1
ATOM 744 C CA . LYS A 1 93 ? -8.372 6.815 4.970 1.00 97.56 93 LYS A CA 1
ATOM 745 C C . LYS A 1 93 ? -7.742 7.032 6.337 1.00 97.56 93 LYS A C 1
ATOM 747 O O . LYS A 1 93 ? -6.883 6.251 6.746 1.00 97.56 93 LYS A O 1
ATOM 752 N N . ASP A 1 94 ? -8.175 8.069 7.047 1.00 96.50 94 ASP A N 1
ATOM 753 C CA . ASP A 1 94 ? -7.570 8.463 8.329 1.00 96.50 94 ASP A CA 1
ATOM 754 C C . ASP A 1 94 ? -7.908 7.496 9.472 1.00 96.50 94 ASP A C 1
ATOM 756 O O . ASP A 1 94 ? -7.199 7.435 10.475 1.00 96.50 94 ASP A O 1
ATOM 760 N N . SER A 1 95 ? -8.981 6.718 9.320 1.00 97.31 95 SER A N 1
ATOM 761 C CA . SER A 1 95 ? -9.429 5.753 10.318 1.00 97.31 95 SER A CA 1
ATOM 762 C C . SER A 1 95 ? -10.112 4.560 9.651 1.00 97.31 95 SER A C 1
ATOM 764 O O . SER A 1 95 ? -11.256 4.649 9.208 1.00 97.31 95 SER A O 1
ATOM 766 N N . MET A 1 96 ? -9.404 3.432 9.581 1.00 98.12 96 MET A N 1
ATOM 767 C CA . MET A 1 96 ? -9.974 2.127 9.245 1.00 98.12 96 MET A CA 1
ATOM 768 C C . MET A 1 96 ? -10.014 1.248 10.485 1.00 98.12 96 MET A C 1
ATOM 770 O O . MET A 1 96 ? -9.004 1.101 11.179 1.00 98.12 96 MET A O 1
ATOM 774 N N . THR A 1 97 ? -11.161 0.622 10.745 1.00 98.00 97 THR A N 1
ATOM 775 C CA . THR A 1 97 ? -11.301 -0.386 11.802 1.00 98.00 97 THR A CA 1
ATOM 776 C C . THR A 1 97 ? -10.453 -1.621 11.496 1.00 98.00 97 THR A C 1
ATOM 778 O O . THR A 1 97 ? -10.034 -1.848 10.360 1.00 98.00 97 THR A O 1
ATOM 781 N N . PHE A 1 98 ? -10.220 -2.462 12.505 1.00 97.75 98 PHE A N 1
ATOM 782 C CA . PHE A 1 98 ? -9.508 -3.726 12.313 1.00 97.75 98 PHE A CA 1
ATOM 783 C C . PHE A 1 98 ? -10.155 -4.605 11.229 1.00 97.75 98 PHE A C 1
ATOM 785 O O . PHE A 1 98 ? -9.453 -5.077 10.341 1.00 97.75 98 PHE A O 1
ATOM 792 N N . SER A 1 99 ? -11.486 -4.754 11.235 1.00 97.81 99 SER A N 1
ATOM 793 C CA . SER A 1 99 ? -12.193 -5.556 10.228 1.00 97.81 99 SER A CA 1
ATOM 794 C C . SER A 1 99 ? -12.051 -4.985 8.816 1.00 97.81 99 SER A C 1
ATOM 796 O O . SER A 1 99 ? -11.803 -5.737 7.880 1.00 97.81 99 SER A O 1
ATOM 798 N N . GLN A 1 100 ? -12.127 -3.661 8.650 1.00 98.25 100 GLN A N 1
ATOM 799 C CA . GLN A 1 100 ? -11.912 -3.023 7.347 1.00 98.25 100 GLN A CA 1
ATOM 800 C C . GLN A 1 100 ? -10.489 -3.258 6.825 1.00 98.25 100 GLN A C 1
ATOM 802 O O . GLN A 1 100 ? -10.307 -3.509 5.635 1.00 98.25 100 GLN A O 1
ATOM 807 N N . ARG A 1 101 ? -9.477 -3.213 7.702 1.00 98.19 101 ARG A N 1
ATOM 808 C CA . ARG A 1 101 ? -8.085 -3.495 7.315 1.00 98.19 101 ARG A CA 1
ATOM 809 C C . ARG A 1 101 ? -7.851 -4.966 6.978 1.00 98.19 101 ARG A C 1
ATOM 811 O O . ARG A 1 101 ? -7.054 -5.242 6.088 1.00 98.19 101 ARG A O 1
ATOM 818 N N . GLN A 1 102 ? -8.549 -5.895 7.637 1.00 97.75 102 GLN A N 1
ATOM 819 C CA . GLN A 1 102 ? -8.520 -7.310 7.250 1.00 97.75 102 GLN A CA 1
ATOM 820 C C . GLN A 1 102 ? -9.075 -7.503 5.839 1.00 97.75 102 GLN A C 1
ATOM 822 O O . GLN A 1 102 ? -8.383 -8.075 5.007 1.00 97.75 102 GLN A O 1
ATOM 827 N N . VAL A 1 103 ? -10.247 -6.930 5.544 1.00 98.19 103 VAL A N 1
ATOM 828 C CA . VAL A 1 103 ? -10.844 -6.996 4.200 1.00 98.19 103 VAL A CA 1
ATOM 829 C C . VAL A 1 103 ? -9.924 -6.364 3.152 1.00 98.19 103 VAL A C 1
ATOM 831 O O . VAL A 1 103 ? -9.739 -6.930 2.080 1.00 98.19 103 VAL A O 1
ATOM 834 N N . LEU A 1 104 ? -9.301 -5.219 3.451 1.00 98.50 104 LEU A N 1
ATOM 835 C CA . LEU A 1 104 ? -8.326 -4.607 2.542 1.00 98.50 104 LEU A CA 1
ATOM 836 C C . LEU A 1 104 ? -7.113 -5.515 2.300 1.00 98.50 104 LEU A C 1
ATOM 838 O O . LEU A 1 104 ? -6.635 -5.610 1.172 1.00 98.50 104 LEU A O 1
ATOM 842 N N . GLY A 1 105 ? -6.622 -6.170 3.354 1.00 98.00 105 GLY A N 1
ATOM 843 C CA . GLY A 1 105 ? -5.524 -7.125 3.259 1.00 98.00 105 GLY A CA 1
ATOM 844 C C . GLY A 1 105 ? -5.879 -8.339 2.405 1.00 98.00 105 GLY A C 1
ATOM 845 O O . GLY A 1 105 ? -5.091 -8.709 1.549 1.00 98.00 105 GLY A O 1
ATOM 846 N N . GLU A 1 106 ? -7.080 -8.892 2.570 1.00 98.06 106 GLU A N 1
ATOM 847 C CA . GLU A 1 106 ? -7.589 -9.997 1.746 1.00 98.06 106 GLU A CA 1
ATOM 848 C C . GLU A 1 106 ? -7.680 -9.601 0.267 1.00 98.06 106 GLU A C 1
ATOM 850 O O . GLU A 1 106 ? -7.188 -10.321 -0.596 1.00 98.06 106 GLU A O 1
ATOM 855 N N . ILE A 1 107 ? -8.229 -8.417 -0.036 1.00 98.31 107 ILE A N 1
ATOM 856 C CA . ILE A 1 107 ? -8.270 -7.894 -1.412 1.00 98.31 107 ILE A CA 1
ATOM 857 C C . ILE A 1 107 ? -6.858 -7.797 -1.999 1.00 98.31 107 ILE A C 1
ATOM 859 O O . ILE A 1 107 ? -6.645 -8.175 -3.148 1.00 98.31 107 ILE A O 1
ATOM 863 N N . ALA A 1 108 ? -5.906 -7.262 -1.233 1.00 97.44 108 ALA A N 1
ATOM 864 C CA . ALA A 1 108 ? -4.529 -7.104 -1.676 1.00 97.44 108 ALA A CA 1
ATOM 865 C C . ALA A 1 108 ? -3.831 -8.459 -1.884 1.00 97.44 108 ALA A C 1
ATOM 867 O O . ALA A 1 108 ? -3.154 -8.645 -2.891 1.00 97.44 108 ALA A O 1
ATOM 868 N N . ASP A 1 109 ? -4.010 -9.412 -0.974 1.00 96.75 109 ASP A N 1
ATOM 869 C CA . ASP A 1 109 ? -3.412 -10.747 -1.069 1.00 96.75 109 ASP A CA 1
ATOM 870 C C . ASP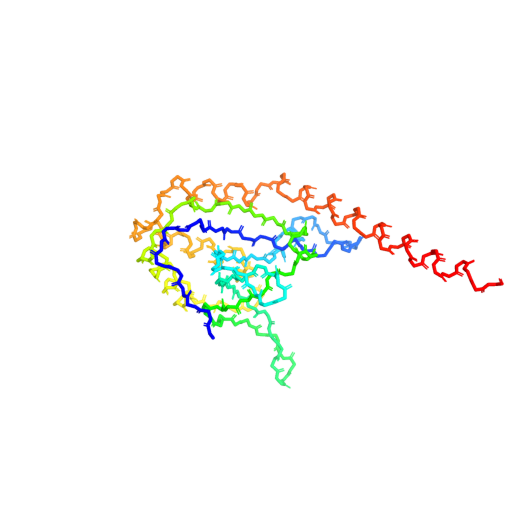 A 1 109 ? -3.955 -11.518 -2.290 1.00 96.75 109 ASP A C 1
ATOM 872 O O . ASP A 1 109 ? -3.183 -12.156 -3.008 1.00 96.75 109 ASP A O 1
ATOM 876 N N . ASP A 1 110 ? -5.251 -11.383 -2.588 1.00 96.12 110 ASP A N 1
ATOM 877 C CA . ASP A 1 110 ? -5.914 -12.069 -3.706 1.00 96.12 110 ASP A CA 1
ATOM 878 C C . ASP A 1 110 ? -5.727 -11.373 -5.069 1.00 96.12 110 ASP A C 1
ATOM 880 O O . ASP A 1 110 ? -6.012 -11.960 -6.119 1.00 96.12 110 ASP A O 1
ATOM 884 N N . MET A 1 111 ? -5.265 -10.116 -5.088 1.00 94.50 111 MET A N 1
ATOM 885 C CA . MET A 1 111 ? -5.136 -9.346 -6.325 1.00 94.50 111 MET A CA 1
ATOM 886 C C . MET A 1 111 ? -4.039 -9.945 -7.226 1.00 94.50 111 MET A C 1
ATOM 888 O O . MET A 1 111 ? -2.869 -10.008 -6.821 1.00 94.50 111 MET A O 1
ATOM 892 N N . PRO A 1 112 ? -4.362 -10.350 -8.471 1.00 89.44 112 PRO A N 1
ATOM 893 C CA . PRO A 1 112 ? -3.417 -11.036 -9.339 1.00 89.44 112 PRO A CA 1
ATOM 894 C C . PRO A 1 112 ? -2.243 -10.144 -9.736 1.00 89.44 112 PRO A C 1
ATOM 896 O O . PRO A 1 112 ? -2.400 -8.957 -10.019 1.00 89.44 112 PRO A O 1
ATOM 899 N N . VAL A 1 113 ? -1.067 -10.758 -9.868 1.00 86.44 113 VAL A N 1
ATOM 900 C CA . VAL A 1 113 ? 0.105 -10.127 -10.483 1.00 86.44 113 VAL A CA 1
ATOM 901 C C . VAL A 1 113 ? 0.103 -10.429 -11.977 1.00 86.44 113 VAL A C 1
ATOM 903 O O . VAL A 1 113 ? 0.094 -11.588 -12.398 1.00 86.44 113 VAL A O 1
ATOM 906 N N . ARG A 1 114 ? 0.106 -9.387 -12.810 1.00 78.94 114 ARG A N 1
ATOM 907 C CA . ARG A 1 114 ? 0.207 -9.522 -14.270 1.00 78.94 114 ARG A CA 1
ATOM 908 C C . ARG A 1 114 ? 1.670 -9.654 -14.691 1.00 78.94 114 ARG A C 1
ATOM 910 O O . ARG A 1 114 ? 2.592 -9.381 -13.928 1.00 78.94 114 ARG A O 1
ATOM 917 N N . ARG A 1 115 ? 1.930 -10.065 -15.934 1.00 67.19 115 ARG A N 1
ATOM 918 C CA . ARG A 1 115 ? 3.312 -10.273 -16.402 1.00 67.19 115 ARG A CA 1
ATOM 919 C C . ARG A 1 115 ? 4.158 -8.983 -16.334 1.00 67.19 115 ARG A C 1
ATOM 921 O O . ARG A 1 115 ? 3.636 -7.905 -16.650 1.00 67.19 115 ARG A O 1
ATOM 928 N N . PRO A 1 116 ? 5.456 -9.083 -15.981 1.00 60.22 116 PRO A N 1
ATOM 929 C CA . PRO A 1 116 ? 6.408 -7.976 -16.083 1.00 60.22 116 PRO A CA 1
ATOM 930 C C . PRO A 1 116 ? 6.410 -7.355 -17.488 1.00 60.22 116 PRO A C 1
ATOM 932 O O . PRO A 1 116 ? 6.242 -8.061 -18.480 1.00 60.22 116 PRO A O 1
ATOM 935 N N . GLY A 1 117 ? 6.571 -6.031 -17.579 1.00 56.16 117 GLY A N 1
ATOM 936 C CA . GLY A 1 117 ? 6.568 -5.294 -18.854 1.00 56.16 117 GLY A CA 1
ATOM 937 C C . GLY A 1 117 ? 5.190 -4.835 -19.352 1.00 56.16 117 GLY A C 1
ATOM 938 O O . GLY A 1 117 ? 5.123 -4.060 -20.298 1.00 56.16 117 GLY A O 1
ATOM 939 N N . SER A 1 118 ? 4.098 -5.228 -18.687 1.00 54.25 118 SER A N 1
ATOM 940 C CA . SER A 1 118 ? 2.740 -4.734 -18.986 1.00 54.25 118 SER A CA 1
ATOM 941 C C . SER A 1 118 ? 2.433 -3.336 -18.421 1.00 54.25 118 SER A C 1
ATOM 943 O O . SER A 1 118 ? 1.344 -2.818 -18.636 1.00 54.25 118 SER A O 1
ATOM 945 N N . GLY A 1 119 ? 3.372 -2.729 -17.683 1.00 60.09 119 GLY A N 1
ATOM 946 C CA . GLY A 1 119 ? 3.215 -1.401 -17.074 1.00 60.09 119 GLY A CA 1
ATOM 947 C C . GLY A 1 119 ? 2.306 -1.341 -15.837 1.00 60.09 119 GLY A C 1
ATOM 948 O O . GLY A 1 119 ? 2.127 -0.255 -15.300 1.00 60.09 119 GLY A O 1
ATOM 949 N N . TRP A 1 120 ? 1.766 -2.479 -15.379 1.00 59.44 120 TRP A N 1
ATOM 950 C CA . TRP A 1 120 ? 0.598 -2.509 -14.488 1.00 59.44 120 TRP A CA 1
ATOM 951 C C . TRP A 1 120 ? 0.904 -2.786 -12.995 1.00 59.44 120 TRP A C 1
ATOM 953 O O . TRP A 1 120 ? 0.289 -2.216 -12.103 1.00 59.44 120 TRP A O 1
ATOM 963 N N . ASN A 1 121 ? 1.901 -3.608 -12.667 1.00 69.50 121 ASN A N 1
ATOM 964 C CA . ASN A 1 121 ? 2.007 -4.213 -11.324 1.00 69.50 121 ASN A CA 1
ATOM 965 C C . ASN A 1 121 ? 2.400 -3.294 -10.148 1.00 69.50 121 ASN A C 1
ATOM 967 O O . ASN A 1 121 ? 2.383 -3.745 -9.011 1.00 69.50 121 ASN A O 1
ATOM 971 N N . GLY A 1 122 ? 2.777 -2.039 -10.390 1.00 82.19 122 GLY A N 1
ATOM 972 C CA . GLY A 1 122 ? 3.066 -1.081 -9.318 1.00 82.19 122 GLY A CA 1
ATOM 973 C C . GLY A 1 122 ? 1.843 -0.226 -9.003 1.00 82.19 122 GLY A C 1
ATOM 974 O O . GLY A 1 122 ? 1.035 -0.534 -8.128 1.00 82.19 122 GLY A O 1
ATOM 975 N N . GLN A 1 123 ? 1.718 0.866 -9.753 1.00 88.75 123 GLN A N 1
ATOM 976 C CA . GLN A 1 123 ? 0.677 1.877 -9.559 1.00 88.75 123 GLN A CA 1
ATOM 977 C C . GLN A 1 123 ? -0.714 1.316 -9.844 1.00 88.75 123 GLN A C 1
ATOM 979 O O . GLN A 1 123 ? -1.612 1.453 -9.017 1.00 88.75 123 GLN A O 1
ATOM 984 N N . ASP A 1 124 ? -0.877 0.646 -10.987 1.00 89.31 124 ASP A N 1
ATOM 985 C CA . ASP A 1 124 ? -2.189 0.173 -11.424 1.00 89.31 124 ASP A CA 1
ATOM 986 C C . ASP A 1 124 ? -2.687 -0.980 -10.531 1.00 89.31 124 ASP A C 1
ATOM 988 O O . ASP A 1 124 ? -3.872 -1.025 -10.216 1.00 89.31 124 ASP A O 1
ATOM 992 N N . TRP A 1 125 ? -1.790 -1.836 -10.020 1.00 93.62 125 TRP A N 1
ATOM 993 C CA . TRP A 1 125 ? -2.132 -2.830 -8.993 1.00 93.62 125 TRP A CA 1
ATOM 994 C C . TRP A 1 125 ? -2.684 -2.170 -7.723 1.00 93.62 125 TRP A C 1
ATOM 996 O O . TRP A 1 125 ? -3.748 -2.559 -7.246 1.00 93.62 125 TRP A O 1
ATOM 1006 N N . CYS A 1 126 ? -2.022 -1.126 -7.205 1.00 95.75 126 CYS A N 1
ATOM 1007 C CA . CYS A 1 126 ? -2.525 -0.402 -6.033 1.00 95.75 126 CYS A CA 1
ATOM 1008 C C . CYS A 1 126 ? -3.893 0.232 -6.318 1.00 95.75 126 CYS A C 1
ATOM 1010 O O . CYS A 1 126 ? -4.782 0.171 -5.474 1.00 95.75 126 CYS A O 1
ATOM 1012 N N . LEU A 1 127 ? -4.084 0.818 -7.503 1.00 94.88 127 LEU A N 1
ATOM 1013 C CA . LEU A 1 127 ? -5.365 1.409 -7.895 1.00 94.88 127 LEU A CA 1
ATOM 1014 C C . LEU A 1 127 ? -6.477 0.358 -8.023 1.00 94.88 127 LEU A C 1
ATOM 1016 O O . LEU A 1 127 ? -7.591 0.626 -7.582 1.00 94.88 127 LEU A O 1
ATOM 1020 N N . GLU A 1 128 ? -6.199 -0.833 -8.561 1.00 95.50 128 GLU A N 1
ATOM 1021 C CA . GLU A 1 128 ? -7.189 -1.918 -8.627 1.00 95.50 128 GLU A CA 1
ATOM 1022 C C . GLU A 1 128 ? -7.542 -2.455 -7.229 1.00 95.50 128 GLU A C 1
ATOM 1024 O O . GLU A 1 128 ? -8.722 -2.689 -6.962 1.00 95.50 128 GLU A O 1
ATOM 1029 N N . VAL A 1 129 ? -6.578 -2.553 -6.301 1.00 97.19 129 VAL A N 1
ATOM 1030 C CA . VAL A 1 129 ? -6.859 -2.883 -4.887 1.00 97.19 129 VAL A CA 1
ATOM 1031 C C . VAL A 1 129 ? -7.785 -1.845 -4.252 1.00 97.19 129 VAL A C 1
ATOM 1033 O O . VAL A 1 129 ? -8.777 -2.210 -3.623 1.00 97.19 129 VAL A O 1
ATOM 1036 N N . LEU A 1 130 ? -7.506 -0.551 -4.437 1.00 97.81 130 LEU A N 1
ATOM 1037 C CA . LEU A 1 130 ? -8.343 0.518 -3.880 1.00 97.81 130 LEU A CA 1
ATOM 1038 C C . LEU A 1 130 ? -9.728 0.588 -4.545 1.00 97.81 130 LEU A C 1
ATOM 1040 O O . LEU A 1 130 ? -10.718 0.871 -3.872 1.00 97.81 130 LEU A O 1
ATOM 1044 N N . ALA A 1 131 ? -9.822 0.297 -5.842 1.00 97.69 131 ALA A N 1
ATOM 1045 C CA . ALA A 1 131 ? -11.096 0.227 -6.550 1.00 97.69 131 ALA A CA 1
ATOM 1046 C C . ALA A 1 131 ? -11.958 -0.944 -6.059 1.00 97.69 131 ALA A C 1
ATOM 1048 O O . ALA A 1 131 ? -13.158 -0.789 -5.849 1.00 97.69 131 ALA A O 1
ATOM 1049 N N . GLU A 1 132 ? -11.360 -2.114 -5.838 1.00 98.25 132 GLU A N 1
ATOM 1050 C CA . GLU A 1 132 ? -12.065 -3.262 -5.262 1.00 98.25 132 GLU A CA 1
ATOM 1051 C C . GLU A 1 132 ? -12.480 -2.997 -3.806 1.00 98.25 132 GLU A C 1
ATOM 1053 O O . GLU A 1 132 ? -13.583 -3.351 -3.393 1.00 98.25 132 GLU A O 1
ATOM 1058 N N . ALA A 1 133 ? -11.648 -2.286 -3.045 1.00 98.06 133 ALA A N 1
ATOM 1059 C CA . ALA A 1 133 ? -11.980 -1.825 -1.702 1.00 98.06 133 ALA A CA 1
ATOM 1060 C C . ALA A 1 133 ? -13.203 -0.884 -1.684 1.00 98.06 133 ALA A C 1
ATOM 1062 O O . ALA A 1 133 ? -14.067 -1.030 -0.813 1.00 98.06 133 ALA A O 1
ATOM 1063 N N . SER A 1 134 ? -13.337 0.030 -2.654 1.00 97.94 134 SER A N 1
ATOM 1064 C CA . SER A 1 134 ? -14.541 0.874 -2.748 1.00 97.94 134 SER A CA 1
ATOM 1065 C C . SER A 1 134 ? -15.784 0.064 -3.135 1.00 97.94 134 SER A C 1
ATOM 1067 O O . SER A 1 134 ? -16.814 0.171 -2.471 1.00 97.94 134 SER A O 1
ATOM 1069 N N . LYS A 1 135 ? -15.671 -0.877 -4.085 1.00 97.81 135 LYS A N 1
ATOM 1070 C CA . LYS A 1 135 ? -16.779 -1.789 -4.445 1.00 97.81 135 LYS A CA 1
ATOM 1071 C C . LYS A 1 135 ? -17.294 -2.619 -3.269 1.00 97.81 135 LYS A C 1
ATOM 1073 O O . LYS A 1 135 ? -18.485 -2.916 -3.206 1.00 97.81 135 LYS A O 1
ATOM 1078 N N . ARG A 1 136 ? -16.412 -3.005 -2.341 1.00 97.31 136 ARG A N 1
ATOM 1079 C CA . ARG A 1 136 ? -16.779 -3.738 -1.115 1.00 97.31 136 ARG A CA 1
ATOM 1080 C C . ARG A 1 136 ? -17.225 -2.827 0.035 1.00 97.31 136 ARG A C 1
ATOM 1082 O O . ARG A 1 136 ? -17.491 -3.324 1.127 1.00 97.31 136 ARG A O 1
ATOM 1089 N N . GLY A 1 137 ? -17.308 -1.515 -0.189 1.00 96.75 137 GLY A N 1
ATOM 1090 C CA . GLY A 1 137 ? -17.800 -0.534 0.780 1.00 96.75 137 GLY A CA 1
ATOM 1091 C C . GLY A 1 137 ? -16.854 -0.262 1.951 1.00 96.75 137 GLY A C 1
ATOM 1092 O O . GLY A 1 137 ? -17.285 0.283 2.966 1.00 96.75 137 GLY A O 1
ATOM 1093 N N . ILE A 1 138 ? -15.576 -0.651 1.854 1.00 97.12 138 ILE A N 1
ATOM 1094 C CA . ILE A 1 138 ? -14.577 -0.320 2.886 1.00 97.12 138 ILE A CA 1
ATOM 1095 C C . ILE A 1 138 ? -13.922 1.045 2.638 1.00 97.12 138 ILE A C 1
ATOM 1097 O O . ILE A 1 138 ? -13.469 1.686 3.589 1.00 97.12 138 ILE A O 1
ATOM 1101 N N . LEU A 1 139 ? -13.919 1.494 1.381 1.00 97.25 139 LEU A N 1
ATOM 1102 C CA . LEU A 1 139 ? -13.579 2.853 0.973 1.00 97.25 139 LEU A CA 1
ATOM 1103 C C . LEU A 1 139 ? -14.791 3.522 0.332 1.00 97.25 139 LEU A C 1
ATOM 1105 O O . LEU A 1 139 ? -15.594 2.869 -0.330 1.00 97.25 139 LEU A O 1
ATOM 1109 N N . GLU A 1 140 ? -14.899 4.827 0.514 1.00 96.56 140 GLU A N 1
ATOM 1110 C CA . GLU A 1 140 ? -15.833 5.661 -0.230 1.00 96.56 140 GLU A CA 1
ATOM 1111 C C . GLU A 1 140 ? -15.218 6.043 -1.582 1.00 96.56 140 GLU A C 1
ATOM 1113 O O . GLU A 1 140 ? -13.997 6.175 -1.719 1.00 96.56 140 GLU A O 1
ATOM 1118 N N . ASP A 1 141 ? -16.056 6.257 -2.594 1.00 95.19 141 ASP A N 1
ATOM 1119 C CA . ASP A 1 141 ? -15.586 6.627 -3.936 1.00 95.19 141 ASP A CA 1
ATOM 1120 C C . ASP A 1 141 ? -14.801 7.948 -3.928 1.00 95.19 141 ASP A C 1
ATOM 1122 O O . ASP A 1 141 ? -13.837 8.111 -4.678 1.00 95.19 141 ASP A O 1
ATOM 1126 N N . GLU A 1 142 ? -15.158 8.871 -3.032 1.00 95.31 142 GLU A N 1
ATOM 1127 C CA . GLU A 1 142 ? -14.439 10.129 -2.820 1.00 95.31 142 GLU A CA 1
ATOM 1128 C C . GLU A 1 142 ? -13.017 9.898 -2.286 1.00 95.31 142 GLU A C 1
ATOM 1130 O O . GLU A 1 142 ? -12.073 10.565 -2.720 1.00 95.31 142 GLU A O 1
ATOM 1135 N N . GLU A 1 143 ? -12.832 8.918 -1.393 1.00 95.69 143 GLU A N 1
ATOM 1136 C CA . GLU A 1 143 ? -11.517 8.543 -0.864 1.00 95.69 143 GLU A CA 1
ATOM 1137 C C . GLU A 1 143 ? -10.634 7.974 -1.979 1.00 95.69 143 GLU A C 1
ATOM 1139 O O . GLU A 1 143 ? -9.492 8.414 -2.148 1.00 95.69 143 GLU A O 1
ATOM 1144 N N . LEU A 1 144 ? -11.178 7.060 -2.791 1.00 96.12 144 LEU A N 1
ATOM 1145 C CA . LEU A 1 144 ? -10.493 6.509 -3.962 1.00 96.12 144 LEU A CA 1
ATOM 1146 C C . LEU A 1 144 ? -10.110 7.611 -4.958 1.00 96.12 144 LEU A C 1
ATOM 1148 O O . LEU A 1 144 ? -8.953 7.688 -5.381 1.00 96.12 144 LEU A O 1
ATOM 1152 N N . HIS A 1 145 ? -11.062 8.476 -5.316 1.00 94.94 145 HIS A N 1
ATOM 1153 C CA . HIS A 1 145 ? -10.841 9.535 -6.296 1.00 94.94 145 HIS A CA 1
ATOM 1154 C C . HIS A 1 145 ? -9.768 10.519 -5.824 1.00 94.94 145 HIS A C 1
ATOM 1156 O O . HIS A 1 145 ? -8.845 10.836 -6.577 1.00 94.94 145 HIS A O 1
ATOM 1162 N N . ARG A 1 146 ? -9.829 10.941 -4.555 1.00 95.38 146 ARG A N 1
ATOM 1163 C CA . ARG A 1 146 ? -8.830 11.832 -3.953 1.00 95.38 146 ARG A CA 1
ATOM 1164 C C . ARG A 1 146 ? -7.437 11.208 -3.972 1.00 95.38 146 ARG A C 1
ATOM 1166 O O . ARG A 1 146 ? -6.474 11.883 -4.335 1.00 95.38 146 ARG A O 1
ATOM 1173 N N . VAL A 1 147 ? -7.309 9.938 -3.582 1.00 95.00 147 VAL A N 1
ATOM 1174 C CA . VAL A 1 147 ? -6.011 9.244 -3.578 1.00 95.00 147 VAL A CA 1
ATOM 1175 C C . VAL A 1 147 ? -5.450 9.146 -4.991 1.00 95.00 147 VAL A C 1
ATOM 1177 O O . VAL A 1 147 ? -4.295 9.512 -5.198 1.00 95.00 147 VAL A O 1
ATOM 1180 N N . ALA A 1 148 ? -6.261 8.719 -5.962 1.00 93.31 148 ALA A N 1
ATOM 1181 C CA . ALA A 1 148 ? -5.843 8.612 -7.356 1.00 93.31 148 ALA A CA 1
ATOM 1182 C C . ALA A 1 148 ? -5.414 9.975 -7.924 1.00 93.31 148 ALA A C 1
ATOM 1184 O O . ALA A 1 148 ? -4.351 10.081 -8.536 1.00 93.31 148 ALA A O 1
ATOM 1185 N N . GLN A 1 149 ? -6.185 11.034 -7.658 1.00 92.44 149 GLN A N 1
ATOM 1186 C CA . GLN A 1 149 ? -5.868 12.393 -8.097 1.00 92.44 149 GLN A CA 1
ATOM 1187 C C . GLN A 1 149 ? -4.538 12.889 -7.516 1.00 92.44 149 GLN A C 1
ATOM 1189 O O . GLN A 1 149 ? -3.704 13.420 -8.249 1.00 92.44 149 GLN A O 1
ATOM 1194 N N . LEU A 1 150 ? -4.317 12.714 -6.210 1.00 91.00 150 LEU A N 1
ATOM 1195 C CA . LEU A 1 150 ? -3.076 13.138 -5.557 1.00 91.00 150 LEU A CA 1
ATOM 1196 C C . LEU A 1 150 ? -1.874 12.329 -6.046 1.00 91.00 150 LEU A C 1
ATOM 1198 O O . LEU A 1 150 ? -0.819 12.901 -6.314 1.00 91.00 150 LEU A O 1
ATOM 1202 N N . ALA A 1 151 ? -2.033 11.013 -6.181 1.00 89.56 151 ALA A N 1
ATOM 1203 C CA . ALA A 1 151 ? -0.952 10.106 -6.540 1.00 89.56 151 ALA A CA 1
ATOM 1204 C C . ALA A 1 151 ? -0.499 10.266 -7.999 1.00 89.56 151 ALA A C 1
ATOM 1206 O O . ALA A 1 151 ? 0.683 10.105 -8.291 1.00 89.56 151 ALA A O 1
ATOM 1207 N N . LEU A 1 152 ? -1.419 10.630 -8.897 1.00 86.31 152 LEU A N 1
ATOM 1208 C CA . LEU A 1 152 ? -1.146 10.856 -10.319 1.00 86.31 152 LEU A CA 1
ATOM 1209 C C . LEU A 1 152 ? -0.848 12.329 -10.655 1.00 86.31 152 LEU A C 1
A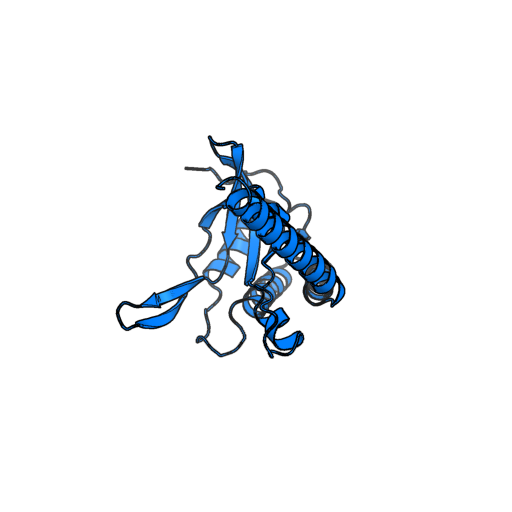TOM 1211 O O . LEU A 1 152 ? -0.500 12.643 -11.793 1.00 86.31 152 LEU A O 1
ATOM 1215 N N . SER A 1 153 ? -0.961 13.245 -9.688 1.00 82.38 153 SER A N 1
ATOM 1216 C CA . SER A 1 153 ? -0.702 14.669 -9.914 1.00 82.38 153 SER A CA 1
ATOM 1217 C C . SER A 1 153 ? 0.782 14.946 -10.212 1.00 82.38 153 SER A C 1
ATOM 1219 O O . SER A 1 153 ? 1.648 14.507 -9.449 1.00 82.38 153 SER A O 1
ATOM 1221 N N . PRO A 1 154 ? 1.112 15.790 -11.212 1.00 68.25 154 PRO A N 1
ATOM 1222 C CA . PRO A 1 154 ? 2.486 16.230 -11.477 1.00 68.25 154 PRO A CA 1
ATOM 1223 C C . PRO A 1 154 ? 3.184 16.866 -10.264 1.00 68.25 154 PRO A C 1
ATOM 1225 O O . PRO A 1 154 ? 4.404 16.776 -10.124 1.00 68.25 154 PRO A O 1
ATOM 1228 N N . SER A 1 155 ? 2.427 17.496 -9.357 1.00 68.50 155 SER A N 1
ATOM 1229 C CA . SER A 1 155 ? 2.975 18.114 -8.142 1.00 68.50 155 SER A CA 1
ATOM 1230 C C . SER A 1 155 ? 3.512 17.093 -7.136 1.00 68.50 155 SER A C 1
ATOM 1232 O O . SER A 1 155 ? 4.513 17.372 -6.474 1.00 68.50 155 SER A O 1
ATOM 1234 N N . CYS A 1 156 ? 2.907 15.901 -7.071 1.00 66.06 156 CYS A N 1
ATOM 1235 C CA . CYS A 1 156 ? 3.393 14.777 -6.269 1.00 66.06 156 CYS A CA 1
ATOM 1236 C C . CYS A 1 156 ? 4.832 14.434 -6.680 1.00 66.06 156 CYS A C 1
ATOM 1238 O O . CYS A 1 156 ? 5.741 14.327 -5.858 1.00 66.06 156 CYS A O 1
ATOM 1240 N N . PHE A 1 157 ? 5.068 14.408 -7.988 1.00 61.94 157 PHE A N 1
ATOM 1241 C CA . PHE A 1 157 ? 6.358 14.051 -8.549 1.00 61.94 157 PHE A CA 1
ATOM 1242 C C . PHE A 1 157 ? 7.364 15.205 -8.581 1.00 61.94 157 PHE A C 1
ATOM 1244 O O . PHE A 1 157 ? 8.549 14.962 -8.398 1.00 61.94 157 PHE A O 1
ATOM 1251 N N . SER A 1 158 ? 6.927 16.460 -8.718 1.00 59.66 158 SER A N 1
ATOM 1252 C CA . SER A 1 158 ? 7.817 17.631 -8.635 1.00 59.66 158 SER A CA 1
ATOM 1253 C C . SER A 1 158 ? 8.488 17.755 -7.258 1.00 59.66 158 SER A C 1
ATOM 1255 O O . SER A 1 158 ? 9.696 17.979 -7.162 1.00 59.66 158 SER A O 1
ATOM 1257 N N . ILE A 1 159 ? 7.737 17.506 -6.177 1.00 59.59 159 ILE A N 1
ATOM 1258 C CA . ILE A 1 159 ? 8.286 17.487 -4.812 1.00 59.59 159 ILE A CA 1
ATOM 1259 C C . ILE A 1 159 ? 9.273 16.323 -4.637 1.00 59.59 159 ILE A C 1
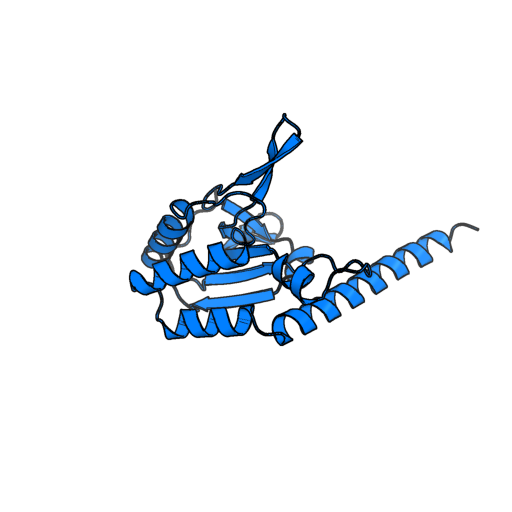ATOM 1261 O O . ILE A 1 159 ? 10.343 16.513 -4.056 1.00 59.59 159 ILE A O 1
ATOM 1265 N N . ALA A 1 160 ? 8.951 15.137 -5.163 1.00 58.31 160 ALA A N 1
ATOM 1266 C CA . ALA A 1 160 ? 9.870 13.998 -5.164 1.00 58.31 160 ALA A CA 1
ATOM 1267 C C . ALA A 1 160 ? 11.160 14.278 -5.953 1.00 58.31 160 ALA A C 1
ATOM 1269 O O . ALA A 1 160 ? 12.250 14.014 -5.444 1.00 58.31 160 ALA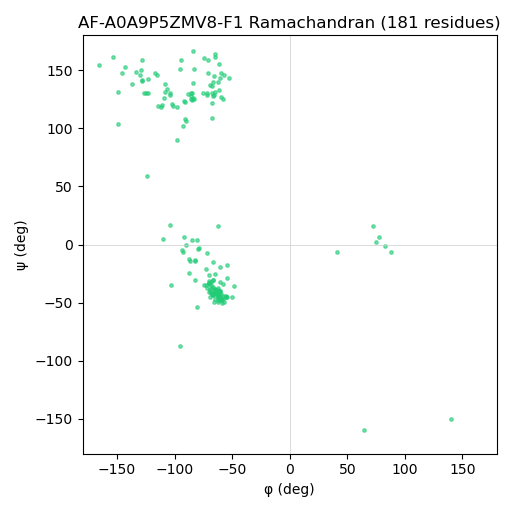 A O 1
ATOM 1270 N N . CYS A 1 161 ? 11.052 14.853 -7.156 1.00 56.56 161 CYS A N 1
ATOM 1271 C CA . CYS A 1 161 ? 12.189 15.243 -7.991 1.00 56.56 161 CYS A CA 1
ATOM 1272 C C . CYS A 1 161 ? 13.117 16.207 -7.251 1.00 56.56 161 CYS A C 1
ATOM 1274 O O . CYS A 1 161 ? 14.322 15.973 -7.192 1.00 56.56 161 CYS A O 1
ATOM 1276 N N . LEU A 1 162 ? 12.564 17.265 -6.649 1.00 57.03 162 LEU A N 1
ATOM 1277 C CA . LEU A 1 162 ? 13.344 18.248 -5.894 1.00 57.03 162 LEU A CA 1
ATOM 1278 C C . LEU A 1 162 ? 14.040 17.613 -4.686 1.00 57.03 162 LEU A C 1
ATOM 1280 O O . LEU A 1 162 ? 15.214 17.887 -4.444 1.00 57.03 162 LEU A O 1
ATOM 1284 N N . ARG A 1 163 ? 13.359 16.723 -3.954 1.00 61.09 163 ARG A N 1
ATOM 1285 C CA . ARG A 1 163 ? 13.959 16.014 -2.813 1.00 61.09 163 ARG A CA 1
ATOM 1286 C C . ARG A 1 163 ? 15.084 15.070 -3.235 1.00 61.09 163 ARG A C 1
ATOM 1288 O O . ARG A 1 163 ? 16.115 15.037 -2.563 1.00 61.09 163 ARG A O 1
ATOM 1295 N N . ASN A 1 164 ? 14.919 14.343 -4.340 1.00 56.72 164 ASN A N 1
ATOM 1296 C CA . ASN A 1 164 ? 15.946 13.433 -4.855 1.00 56.72 164 ASN A CA 1
ATOM 1297 C C . ASN A 1 164 ? 17.154 14.186 -5.428 1.00 56.72 164 ASN A C 1
ATOM 1299 O O . ASN A 1 164 ? 18.287 13.802 -5.147 1.00 56.72 164 ASN A O 1
ATOM 1303 N N . LEU A 1 165 ? 16.936 15.291 -6.149 1.00 56.00 165 LEU A N 1
ATOM 1304 C CA . LEU A 1 165 ? 18.013 16.162 -6.630 1.00 56.00 165 LEU A CA 1
ATOM 1305 C C . LEU A 1 165 ? 18.820 16.747 -5.470 1.00 56.00 165 LEU A C 1
ATOM 1307 O O . LEU A 1 165 ? 20.044 16.656 -5.470 1.00 56.00 165 LEU A O 1
ATOM 1311 N N . LEU A 1 166 ? 18.146 17.282 -4.448 1.00 55.56 166 LEU A N 1
ATOM 1312 C CA . LEU A 1 166 ? 18.822 17.796 -3.257 1.00 55.56 166 LEU A CA 1
ATOM 1313 C C . LEU A 1 166 ? 19.587 16.685 -2.529 1.00 55.56 166 LEU A C 1
ATOM 1315 O O . LEU A 1 166 ? 20.751 16.874 -2.195 1.00 55.56 166 LEU A O 1
ATOM 1319 N N . SER A 1 167 ? 18.989 15.506 -2.348 1.00 56.56 167 SER A N 1
ATOM 1320 C CA . SER A 1 167 ? 19.663 14.376 -1.692 1.00 56.56 167 SER A CA 1
ATOM 1321 C C . SER A 1 167 ? 20.913 13.926 -2.458 1.00 56.56 167 SER A C 1
ATOM 1323 O O . SER A 1 167 ? 21.955 13.721 -1.844 1.00 56.56 167 SER A O 1
ATOM 1325 N N . SER A 1 168 ? 20.843 13.842 -3.791 1.00 54.62 168 SER A N 1
ATOM 1326 C CA . SER A 1 168 ? 21.985 13.487 -4.645 1.00 54.62 168 SER A CA 1
ATOM 1327 C C . SER A 1 168 ? 23.113 14.524 -4.572 1.00 54.62 168 SER A C 1
ATOM 1329 O O . SER A 1 168 ? 24.283 14.157 -4.443 1.00 54.62 168 SER A O 1
ATOM 1331 N N . LEU A 1 169 ? 22.768 15.818 -4.569 1.00 51.72 169 LEU A N 1
ATOM 1332 C CA . LEU A 1 169 ? 23.731 16.914 -4.414 1.00 51.72 169 LEU A CA 1
ATOM 1333 C C . LEU A 1 169 ? 24.416 16.889 -3.038 1.00 51.72 169 LEU A C 1
ATOM 1335 O O . LEU A 1 169 ? 25.627 17.097 -2.947 1.00 51.72 169 LEU A O 1
ATOM 1339 N N . TYR A 1 170 ? 23.673 16.574 -1.974 1.00 50.12 170 TYR A N 1
ATOM 1340 C CA . TYR A 1 170 ? 24.234 16.416 -0.631 1.00 50.12 170 TYR A CA 1
ATOM 1341 C C . TYR A 1 170 ? 25.163 15.198 -0.526 1.00 50.12 170 TYR A C 1
ATOM 1343 O O . TYR A 1 170 ? 26.253 15.332 0.033 1.00 50.12 170 TYR A O 1
ATOM 1351 N N . SER A 1 171 ? 24.802 14.049 -1.106 1.00 50.38 171 SER A N 1
ATOM 1352 C CA . SER A 1 171 ? 25.664 12.856 -1.128 1.00 50.38 171 SER A CA 1
ATOM 1353 C C . SER A 1 171 ? 26.971 13.092 -1.895 1.00 50.38 171 SER A C 1
ATOM 1355 O O . SER A 1 171 ? 28.040 12.768 -1.384 1.00 50.38 171 SER A O 1
ATOM 1357 N N . HIS A 1 172 ? 26.919 13.762 -3.053 1.00 46.34 172 HIS A N 1
ATOM 1358 C CA . HIS A 1 172 ? 28.123 14.099 -3.824 1.00 46.34 172 HIS A CA 1
ATOM 1359 C C . HIS A 1 172 ? 29.032 15.110 -3.103 1.00 46.34 172 HIS A C 1
ATOM 1361 O O . HIS A 1 172 ? 30.252 15.064 -3.257 1.00 46.34 172 HIS A O 1
ATOM 1367 N N . SER A 1 173 ? 28.469 16.006 -2.281 1.00 46.53 173 SER A N 1
ATOM 1368 C CA . SER A 1 173 ? 29.275 16.941 -1.486 1.00 46.53 173 SER A CA 1
ATOM 1369 C C . SER A 1 173 ? 30.061 16.259 -0.358 1.00 46.53 173 SER A C 1
ATOM 1371 O O . SER A 1 173 ? 31.182 16.674 -0.068 1.00 46.53 173 SER A O 1
ATOM 1373 N N . GLN A 1 174 ? 29.533 15.185 0.244 1.00 43.91 174 GLN A N 1
ATOM 1374 C CA . GLN A 1 174 ? 30.244 14.455 1.303 1.00 43.91 174 GLN A CA 1
ATOM 1375 C C . GLN A 1 174 ? 31.391 13.595 0.758 1.00 43.91 174 GLN A C 1
ATOM 1377 O O . GLN A 1 174 ? 32.458 13.543 1.372 1.00 43.91 174 GLN A O 1
ATOM 1382 N N . ASP A 1 175 ? 31.231 13.026 -0.437 1.00 44.06 175 ASP A N 1
ATOM 1383 C CA . ASP A 1 175 ? 32.313 12.313 -1.128 1.00 44.06 175 ASP A CA 1
ATOM 1384 C C . ASP A 1 175 ? 33.454 13.251 -1.560 1.00 44.06 175 ASP A C 1
ATOM 1386 O O . ASP A 1 175 ? 34.624 12.854 -1.581 1.00 44.06 175 ASP A O 1
ATOM 1390 N N . PHE A 1 176 ? 33.145 14.518 -1.859 1.00 36.88 176 PHE A N 1
ATOM 1391 C CA . PHE A 1 176 ? 34.155 15.526 -2.189 1.00 36.88 176 PHE A CA 1
ATOM 1392 C C . PHE A 1 176 ? 34.969 15.961 -0.957 1.00 36.88 176 PHE A C 1
ATOM 1394 O O . PHE A 1 176 ? 36.189 16.136 -1.041 1.00 36.88 176 PHE A O 1
ATOM 1401 N N . VAL A 1 177 ? 34.328 16.072 0.213 1.00 42.12 177 VAL A N 1
ATOM 1402 C CA . VAL A 1 177 ? 35.008 16.422 1.474 1.00 42.12 177 VAL A CA 1
ATOM 1403 C C . VAL A 1 177 ? 35.928 15.290 1.944 1.00 42.12 177 VAL A C 1
ATOM 1405 O O . VAL A 1 177 ? 37.053 15.565 2.355 1.00 42.12 177 VAL A O 1
ATOM 1408 N N . HIS A 1 178 ? 35.528 14.024 1.787 1.00 39.53 178 HIS A N 1
ATOM 1409 C CA . HIS A 1 178 ? 36.372 12.887 2.173 1.00 39.53 178 HIS A CA 1
ATOM 1410 C C . HIS A 1 178 ? 37.607 12.677 1.281 1.00 39.53 178 HIS A C 1
ATOM 1412 O O . HIS A 1 178 ? 38.618 12.168 1.763 1.00 39.53 178 HIS A O 1
ATOM 1418 N N . ARG A 1 179 ? 37.575 13.102 0.009 1.00 38.97 179 ARG A N 1
ATOM 1419 C CA . ARG A 1 179 ? 38.758 13.068 -0.878 1.00 38.97 179 ARG A CA 1
ATOM 1420 C C . ARG A 1 179 ? 39.706 14.255 -0.700 1.00 38.97 179 ARG A C 1
ATOM 1422 O O . ARG A 1 179 ? 40.835 14.191 -1.173 1.00 38.97 179 ARG A O 1
ATOM 1429 N N . SER A 1 180 ? 39.275 15.310 -0.012 1.00 40.69 180 SER A N 1
ATOM 1430 C CA . SER A 1 180 ? 40.068 16.533 0.180 1.00 40.69 180 SER A CA 1
ATOM 1431 C C . SER A 1 180 ? 40.908 16.527 1.468 1.00 40.69 180 SER A C 1
ATOM 1433 O O . SER A 1 180 ? 41.721 17.422 1.666 1.00 40.69 180 SER A O 1
ATOM 1435 N N . THR A 1 181 ? 40.748 15.521 2.336 1.00 40.94 181 THR A N 1
ATOM 1436 C CA . THR A 1 181 ? 41.512 15.349 3.591 1.00 40.94 181 THR A CA 1
ATOM 1437 C C . THR A 1 181 ? 42.593 14.263 3.507 1.00 40.94 181 THR A C 1
ATOM 1439 O O . THR A 1 181 ? 43.075 13.781 4.528 1.00 40.94 181 THR A O 1
ATOM 1442 N N . SER A 1 182 ? 42.964 13.843 2.297 1.00 45.59 182 SER A N 1
ATOM 1443 C CA . SER A 1 182 ? 44.049 12.885 2.044 1.00 45.59 182 SER A CA 1
ATOM 1444 C C . SER A 1 182 ? 45.080 13.476 1.084 1.00 45.59 182 SER A C 1
ATOM 1446 O O . SER A 1 182 ? 45.307 12.935 0.005 1.00 45.59 182 SER A O 1
ATOM 1448 N N . LEU A 1 183 ? 45.672 14.605 1.478 1.00 38.81 183 LEU A N 1
ATOM 1449 C CA . LEU A 1 183 ? 46.920 15.147 0.936 1.00 38.81 183 LEU A CA 1
ATOM 1450 C C . LEU A 1 183 ? 47.772 15.677 2.089 1.00 38.81 183 LEU A C 1
ATOM 1452 O O . LEU A 1 183 ? 47.189 16.338 2.978 1.00 38.81 183 LEU A O 1
#

Foldseek 3Di:
DQDADQFWWWKKKKWQQAQDDVDDDDPVVRLLVIFIKIWTFRQADPVGFTKIFIWGWDWDQDPVRDIDIDGPATDIDGDDPVSVLLMDIDTLDGTAGPVLVVVLSVLRSPQDDDGPPPSQRGPNSVLVSVVVSCVVVSHPPVSSVVNVCCSPDPVVVVVSVVSSVVVVVVVVVVVVVVVVPPD

Radius of gyration: 18.26 Å; Cα contacts (8 Å, |Δi|>4): 274; chains: 1; bounding box: 65×37×41 Å

Sequence (183 aa):
FYKEPTHPLPVKLIICPPHIDGHTRSLDTQLRSAHWMIAWDIGFTGSGNVAQRRFQIIPEELPTGQAHLTNWGGLIVADNPEDHRKRIYISIKDSMTFSQRQVLGEIADDMPVRRPGSGWNGQDWCLEVLAEASKRGILEDEELHRVAQLALSPSCFSIACLRNLLSSLYSHSQDFVHRSTSL

pLDDT: mean 82.59, std 17.74, range [36.88, 98.5]